Protein AF-R0DXC4-F1 (afdb_monomer_lite)

Secondary structure (DSSP, 8-state):
----------------------S-------SSPPPEE-HHHHHHHTTT----TTEEEEEEEEE--TTS--EEEEEEEE-TTHHHHHS-SEEEEEEEEE---TTTTT--SPPSSEETTSS-HHHHHHTT-EEEEEEETTEEEEEEE--TTTS-HHHHHHHHHHHHHHHHHHHHHHHHHHHHH--HHHHGGGS--

Organism: NCBI:txid1264675

pLDDT: mean 82.62, std 18.28, range [34.19, 97.5]

Radius of gyration: 27.57 Å; chains: 1; bounding box: 73×90×50 Å

Structure (mmCIF, N/CA/C/O backbone):
data_AF-R0DXC4-F1
#
_entry.id   AF-R0DXC4-F1
#
loop_
_atom_site.group_PDB
_atom_site.id
_atom_site.type_symbol
_atom_site.label_atom_id
_atom_site.label_alt_id
_atom_site.label_comp_id
_atom_site.label_asym_id
_atom_site.label_entity_id
_atom_site.label_seq_id
_atom_site.pdbx_PDB_ins_code
_atom_site.Cartn_x
_atom_site.Cartn_y
_atom_site.Cartn_z
_atom_site.occupancy
_atom_site.B_iso_or_equiv
_atom_site.auth_seq_id
_atom_site.auth_comp_id
_atom_site.auth_asym_id
_atom_site.auth_atom_id
_atom_site.pdbx_PDB_model_num
ATOM 1 N N . MET A 1 1 ? 36.521 -76.408 16.026 1.00 37.50 1 MET A N 1
ATOM 2 C CA . MET A 1 1 ? 37.942 -76.314 16.415 1.00 37.50 1 MET A CA 1
ATOM 3 C C . MET A 1 1 ? 38.484 -74.993 15.904 1.00 37.50 1 MET A C 1
ATOM 5 O O . MET A 1 1 ? 38.429 -74.752 14.707 1.00 37.50 1 MET A O 1
ATOM 9 N N . SER A 1 2 ? 38.906 -74.127 16.821 1.00 37.25 2 SER A N 1
ATOM 10 C CA . SER A 1 2 ? 39.682 -72.913 16.544 1.00 37.25 2 SER A CA 1
ATOM 11 C C . SER A 1 2 ? 41.087 -73.268 16.035 1.00 37.25 2 SER A C 1
ATOM 13 O O . SER A 1 2 ? 41.574 -74.331 16.405 1.00 37.25 2 SER A O 1
ATOM 15 N N . VAL A 1 3 ? 41.721 -72.394 15.236 1.00 34.19 3 VAL A N 1
ATOM 16 C CA . VAL A 1 3 ? 42.990 -71.665 15.521 1.00 34.19 3 VAL A CA 1
ATOM 17 C C . VAL A 1 3 ? 43.401 -70.821 14.282 1.00 34.19 3 VAL A C 1
ATOM 19 O O . VAL A 1 3 ? 43.801 -71.340 13.249 1.00 34.19 3 VAL A O 1
ATOM 22 N N . THR A 1 4 ? 43.191 -69.505 14.404 1.00 37.72 4 THR A N 1
ATOM 23 C CA . THR A 1 4 ? 44.077 -68.333 14.159 1.00 37.72 4 THR A CA 1
ATOM 24 C C . THR A 1 4 ? 45.483 -68.562 13.546 1.00 37.72 4 THR A C 1
ATOM 26 O O . THR A 1 4 ? 46.193 -69.445 13.993 1.00 37.72 4 THR A O 1
ATOM 29 N N . PHE A 1 5 ? 45.998 -67.837 12.540 1.00 44.25 5 PHE A N 1
ATOM 30 C CA . PHE A 1 5 ? 46.648 -66.492 12.463 1.00 44.25 5 PHE A CA 1
ATOM 31 C C . PHE A 1 5 ? 47.436 -66.545 11.107 1.00 44.25 5 PHE A C 1
ATOM 33 O O . PHE A 1 5 ? 47.812 -67.632 10.695 1.00 44.25 5 PHE A O 1
ATOM 40 N N . GLN A 1 6 ? 47.737 -65.511 10.309 1.00 40.38 6 GLN A N 1
ATOM 41 C CA . GLN A 1 6 ? 48.538 -64.326 10.619 1.00 40.38 6 GLN A CA 1
ATOM 42 C C . GLN A 1 6 ? 48.601 -63.369 9.400 1.00 40.38 6 GLN A C 1
ATOM 44 O O . GLN A 1 6 ? 48.425 -63.757 8.250 1.00 40.38 6 GLN A O 1
ATOM 49 N N . ARG A 1 7 ? 48.868 -62.102 9.724 1.00 42.62 7 ARG A N 1
ATOM 50 C CA . ARG A 1 7 ? 48.906 -60.863 8.928 1.00 42.62 7 ARG A CA 1
ATOM 51 C C . ARG A 1 7 ? 49.793 -60.869 7.671 1.00 42.62 7 ARG A C 1
ATOM 53 O O . ARG A 1 7 ? 50.932 -61.314 7.730 1.00 42.62 7 ARG A O 1
ATOM 60 N N . ALA A 1 8 ? 49.375 -60.099 6.666 1.00 42.38 8 ALA A N 1
ATOM 61 C CA . ALA A 1 8 ? 50.277 -59.208 5.934 1.00 42.38 8 ALA A CA 1
ATOM 62 C C . ALA A 1 8 ? 49.580 -57.856 5.714 1.00 42.38 8 ALA A C 1
ATOM 64 O O . ALA A 1 8 ? 48.496 -57.772 5.145 1.00 42.38 8 ALA A O 1
ATOM 65 N N . ILE A 1 9 ? 50.193 -56.813 6.264 1.00 50.94 9 ILE A N 1
ATOM 66 C CA . ILE A 1 9 ? 49.777 -55.417 6.184 1.00 50.94 9 ILE A CA 1
ATOM 67 C C . ILE A 1 9 ? 50.325 -54.863 4.868 1.00 50.94 9 ILE A C 1
ATOM 69 O O . ILE A 1 9 ? 51.533 -54.922 4.653 1.00 50.94 9 ILE A O 1
ATOM 73 N N . GLN A 1 10 ? 49.474 -54.286 4.023 1.00 43.66 10 GLN A N 1
ATOM 74 C CA . GLN A 1 10 ? 49.922 -53.373 2.973 1.00 43.66 10 GLN A CA 1
ATOM 75 C C . GLN A 1 10 ? 49.195 -52.042 3.130 1.00 43.66 10 GLN A C 1
ATOM 77 O O . GLN A 1 10 ? 47.999 -51.915 2.883 1.00 43.66 10 GLN A O 1
ATOM 82 N N . PHE A 1 11 ? 49.960 -51.061 3.602 1.00 45.91 11 PHE A N 1
ATOM 83 C CA . PHE A 1 11 ? 49.644 -49.649 3.499 1.00 45.91 11 PHE A CA 1
ATOM 84 C C . PHE A 1 11 ? 49.667 -49.263 2.018 1.00 45.91 11 PHE A C 1
ATOM 86 O O . PHE A 1 11 ? 50.706 -49.404 1.376 1.00 45.91 11 PHE A O 1
ATOM 93 N N . VAL A 1 12 ? 48.561 -48.743 1.488 1.00 49.41 12 VAL A N 1
ATOM 94 C CA . VAL A 1 12 ? 48.602 -47.927 0.273 1.00 49.41 12 VAL A CA 1
ATOM 95 C C . VAL A 1 12 ? 47.893 -46.615 0.556 1.00 49.41 12 VAL A C 1
ATOM 97 O O . VAL A 1 12 ? 46.781 -46.561 1.077 1.00 49.41 12 VAL A O 1
ATOM 100 N N . SER A 1 13 ? 48.656 -45.571 0.287 1.00 42.59 13 SER A N 1
ATOM 101 C CA . SER A 1 13 ? 48.502 -44.196 0.699 1.00 42.59 13 SER A CA 1
ATOM 102 C C . SER A 1 13 ? 47.239 -43.514 0.181 1.00 42.59 13 SER A C 1
ATOM 104 O O . SER A 1 13 ? 46.748 -43.770 -0.915 1.00 42.59 13 SER A O 1
ATOM 106 N N . VAL A 1 14 ? 46.787 -42.571 1.002 1.00 47.19 14 VAL A N 1
ATOM 107 C CA . VAL A 1 14 ? 45.781 -41.547 0.737 1.00 47.19 14 VAL A CA 1
ATOM 108 C C . VAL A 1 14 ? 46.103 -40.788 -0.553 1.00 47.19 14 VAL A C 1
ATOM 110 O O . VAL A 1 14 ? 47.155 -40.163 -0.661 1.00 47.19 14 VAL A O 1
ATOM 113 N N . ALA A 1 15 ? 45.157 -40.768 -1.488 1.00 45.00 15 ALA A N 1
ATOM 114 C CA . ALA A 1 15 ? 45.051 -39.724 -2.498 1.00 45.00 15 ALA A CA 1
ATOM 115 C C . ALA A 1 15 ? 43.618 -39.184 -2.465 1.00 45.00 15 ALA A C 1
ATOM 117 O O . ALA A 1 15 ? 42.734 -39.609 -3.204 1.00 45.00 15 ALA A O 1
ATOM 118 N N . THR A 1 16 ? 43.373 -38.265 -1.533 1.00 48.75 16 THR A N 1
ATOM 119 C CA . THR A 1 16 ? 42.179 -37.423 -1.513 1.00 48.75 16 THR A CA 1
ATOM 120 C C . THR A 1 16 ? 42.204 -36.510 -2.731 1.00 48.75 16 THR A C 1
ATOM 122 O O . THR A 1 16 ? 42.833 -35.454 -2.705 1.00 48.75 16 THR A O 1
ATOM 125 N N . VAL A 1 17 ? 41.500 -36.888 -3.794 1.00 47.06 17 VAL A N 1
ATOM 126 C CA . VAL A 1 17 ? 41.101 -35.941 -4.840 1.00 47.06 17 VAL A CA 1
ATOM 127 C C . VAL A 1 17 ? 39.705 -35.441 -4.482 1.00 47.06 17 VAL A C 1
ATOM 129 O O . VAL A 1 17 ? 38.702 -35.853 -5.054 1.00 47.06 17 VAL A O 1
ATOM 132 N N . ALA A 1 18 ? 39.632 -34.568 -3.475 1.00 48.19 18 ALA A N 1
ATOM 133 C CA . ALA A 1 18 ? 38.461 -33.725 -3.267 1.00 48.19 18 ALA A CA 1
ATOM 134 C C . ALA A 1 18 ? 38.539 -32.590 -4.297 1.00 48.19 18 ALA A C 1
ATOM 136 O O . ALA A 1 18 ? 39.027 -31.496 -4.017 1.00 48.19 18 ALA A O 1
ATOM 137 N N . ALA A 1 19 ? 38.149 -32.895 -5.535 1.00 50.22 19 ALA A N 1
ATOM 138 C CA . ALA A 1 19 ? 38.030 -31.900 -6.586 1.00 50.22 19 ALA A CA 1
ATOM 139 C C . ALA A 1 19 ? 36.906 -30.918 -6.217 1.00 50.22 19 ALA A C 1
ATOM 141 O O . ALA A 1 19 ? 35.732 -31.273 -6.179 1.00 50.22 19 ALA A O 1
ATOM 142 N N . ALA A 1 20 ? 37.329 -29.701 -5.875 1.00 52.47 20 ALA A N 1
ATOM 143 C CA . ALA A 1 20 ? 36.606 -28.435 -5.851 1.00 52.47 20 ALA A CA 1
ATOM 144 C C . ALA A 1 20 ? 35.104 -28.473 -6.220 1.00 52.47 20 ALA A C 1
ATOM 146 O O . ALA A 1 20 ? 34.729 -28.304 -7.376 1.00 52.47 20 ALA A O 1
ATOM 147 N N . LEU A 1 21 ? 34.243 -28.537 -5.202 1.00 47.44 21 LEU A N 1
ATOM 148 C CA . LEU A 1 21 ? 32.848 -28.068 -5.268 1.00 47.44 21 LEU A CA 1
ATOM 149 C C . LEU A 1 21 ? 32.621 -26.898 -4.296 1.00 47.44 21 LEU A C 1
ATOM 151 O O . LEU A 1 21 ? 31.590 -26.795 -3.644 1.00 47.44 21 LEU A O 1
ATOM 155 N N . ALA A 1 22 ? 33.606 -26.004 -4.181 1.00 49.75 22 ALA A N 1
ATOM 156 C CA . ALA A 1 22 ? 33.532 -24.816 -3.325 1.00 49.75 22 ALA A CA 1
ATOM 157 C C . ALA A 1 22 ? 33.598 -23.501 -4.126 1.00 49.75 22 ALA A C 1
ATOM 159 O O . ALA A 1 22 ? 34.119 -22.505 -3.636 1.00 49.75 22 ALA A O 1
ATOM 160 N N . ALA A 1 23 ? 33.088 -23.486 -5.364 1.00 47.25 23 ALA A N 1
ATOM 161 C CA . ALA A 1 23 ? 33.064 -22.280 -6.204 1.00 47.25 23 ALA A CA 1
ATOM 162 C C . ALA A 1 23 ? 31.742 -22.055 -6.962 1.00 47.25 23 ALA A C 1
ATOM 164 O O . ALA A 1 23 ? 31.719 -21.371 -7.977 1.00 47.25 23 ALA A O 1
ATOM 165 N N . CYS A 1 24 ? 30.626 -22.583 -6.457 1.00 43.25 24 CYS A N 1
ATOM 166 C CA . CYS A 1 24 ? 29.280 -22.114 -6.818 1.00 43.25 24 CYS A CA 1
ATOM 167 C C . CYS A 1 24 ? 28.438 -21.937 -5.549 1.00 43.25 24 CYS A C 1
ATOM 169 O O . CYS A 1 24 ? 27.292 -22.358 -5.469 1.00 43.25 24 CYS A O 1
ATOM 171 N N . GLY A 1 25 ? 29.028 -21.326 -4.521 1.00 38.59 25 GLY A N 1
ATOM 172 C CA . GLY A 1 25 ? 28.257 -20.758 -3.425 1.00 38.59 25 GLY A CA 1
ATOM 173 C C . GLY A 1 25 ? 27.642 -19.447 -3.895 1.00 38.59 25 GLY A C 1
ATOM 174 O O . GLY A 1 25 ? 28.094 -18.382 -3.483 1.00 38.59 25 GLY A O 1
ATOM 175 N N . SER A 1 26 ? 26.644 -19.498 -4.782 1.00 42.47 26 SER A N 1
ATOM 176 C CA . SER A 1 26 ? 25.707 -18.381 -4.860 1.00 42.47 26 SER A CA 1
ATOM 177 C C . SER A 1 26 ? 25.178 -18.200 -3.443 1.00 42.47 26 SER A C 1
ATOM 179 O O . SER A 1 26 ? 24.596 -19.138 -2.893 1.00 42.47 26 SER A O 1
ATOM 181 N N . LYS A 1 27 ? 25.443 -17.045 -2.818 1.00 43.19 27 LYS A N 1
ATOM 182 C CA . LYS A 1 27 ? 24.733 -16.640 -1.603 1.00 43.19 27 LYS A CA 1
ATOM 183 C C . LYS A 1 27 ? 23.259 -16.821 -1.925 1.00 43.19 27 LYS A C 1
ATOM 185 O O . LYS A 1 27 ? 22.733 -16.105 -2.771 1.00 43.19 27 LYS A O 1
ATOM 190 N N . GLN A 1 28 ? 22.642 -17.834 -1.334 1.00 41.41 28 GLN A N 1
ATOM 191 C CA . GLN A 1 28 ? 21.221 -18.053 -1.481 1.00 41.41 28 GLN A CA 1
ATOM 192 C C . GLN A 1 28 ? 20.566 -16.865 -0.792 1.00 41.41 28 GLN A C 1
ATOM 194 O O . GLN A 1 28 ? 20.567 -16.776 0.434 1.00 41.41 28 GLN A O 1
ATOM 199 N N . GLU A 1 29 ? 20.134 -15.894 -1.592 1.00 52.31 29 GLU A N 1
ATOM 200 C CA . GLU A 1 29 ? 19.317 -14.790 -1.124 1.00 52.31 29 GLU A CA 1
ATOM 201 C C . GLU A 1 29 ? 18.098 -15.403 -0.444 1.00 52.31 29 GLU A C 1
ATOM 203 O O . GLU A 1 29 ? 17.293 -16.097 -1.068 1.00 52.31 29 GLU A O 1
ATOM 208 N N . SER A 1 30 ? 18.035 -15.248 0.876 1.00 51.31 30 SER A N 1
ATOM 209 C CA . SER A 1 30 ? 16.917 -15.720 1.670 1.00 51.31 30 SER A CA 1
ATOM 210 C C . SER A 1 30 ? 15.700 -14.903 1.266 1.00 51.31 30 SER A C 1
ATOM 212 O O . SER A 1 30 ? 15.585 -13.732 1.623 1.00 51.31 30 SER A O 1
ATOM 214 N N . TRP A 1 31 ? 14.820 -15.512 0.481 1.00 47.09 31 TRP A N 1
ATOM 215 C CA . TRP A 1 31 ? 13.512 -14.958 0.184 1.00 47.09 31 TRP A CA 1
ATOM 216 C C . TRP A 1 31 ? 12.547 -15.251 1.344 1.00 47.09 31 TRP A C 1
ATOM 218 O O . TRP A 1 31 ? 12.547 -16.377 1.848 1.00 47.09 31 TRP A O 1
ATOM 228 N N . PRO A 1 32 ? 11.702 -14.286 1.748 1.00 60.09 32 PRO A N 1
ATOM 229 C CA . PRO A 1 32 ? 11.650 -12.907 1.261 1.00 60.09 32 PRO A CA 1
ATOM 230 C C . PRO A 1 32 ? 12.783 -12.035 1.826 1.00 60.09 32 PRO A C 1
ATOM 232 O O . PRO A 1 32 ? 13.150 -12.147 2.995 1.00 60.09 32 PRO A O 1
ATOM 235 N N . GLN A 1 33 ? 13.316 -11.148 0.980 1.00 70.88 33 GLN A N 1
ATOM 236 C CA . GLN A 1 33 ? 14.283 -10.130 1.392 1.00 70.88 33 GLN A CA 1
ATOM 237 C C . GLN A 1 33 ? 13.670 -9.238 2.486 1.00 70.88 33 GLN A C 1
ATOM 239 O O . GLN A 1 33 ? 12.493 -8.879 2.379 1.00 70.88 33 GLN A O 1
ATOM 244 N N . PRO A 1 34 ? 14.428 -8.851 3.528 1.00 85.19 34 PRO A N 1
ATOM 245 C CA . PRO A 1 34 ? 13.944 -7.872 4.491 1.00 85.19 34 PRO A CA 1
ATOM 246 C C . PRO A 1 34 ? 13.676 -6.537 3.789 1.00 85.19 34 PRO A C 1
ATOM 248 O O . PRO A 1 34 ? 14.407 -6.138 2.880 1.00 85.19 34 PRO A O 1
ATOM 251 N N . THR A 1 35 ? 12.632 -5.831 4.219 1.00 91.31 35 THR A N 1
ATOM 252 C CA . THR A 1 35 ? 12.309 -4.515 3.669 1.00 91.31 35 THR A CA 1
ATOM 253 C C . THR A 1 35 ? 13.313 -3.477 4.157 1.00 91.31 35 THR A C 1
ATOM 255 O O . THR A 1 35 ? 13.746 -3.496 5.309 1.00 91.31 35 THR A O 1
ATOM 258 N N . ALA A 1 36 ? 13.69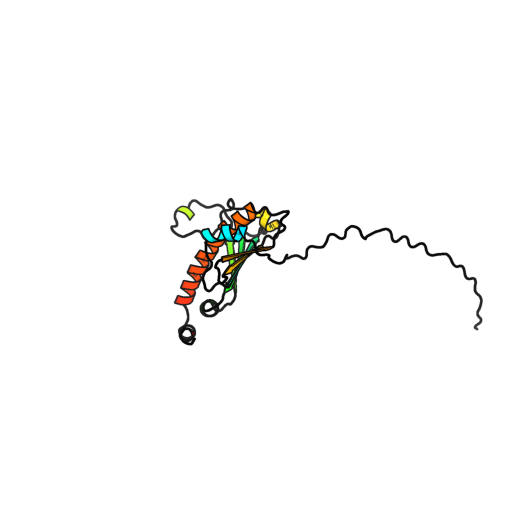0 -2.553 3.277 1.00 93.81 36 ALA A N 1
ATOM 259 C CA . ALA A 1 36 ? 14.600 -1.459 3.588 1.00 93.81 36 ALA A CA 1
ATOM 260 C C . ALA A 1 36 ? 13.973 -0.113 3.226 1.00 93.81 36 ALA A C 1
ATOM 262 O O . ALA A 1 36 ? 13.350 0.028 2.171 1.00 93.81 36 ALA A O 1
ATOM 263 N N . PHE A 1 37 ? 14.162 0.884 4.092 1.00 95.50 37 PHE A N 1
ATOM 264 C CA . PHE A 1 37 ? 13.696 2.249 3.860 1.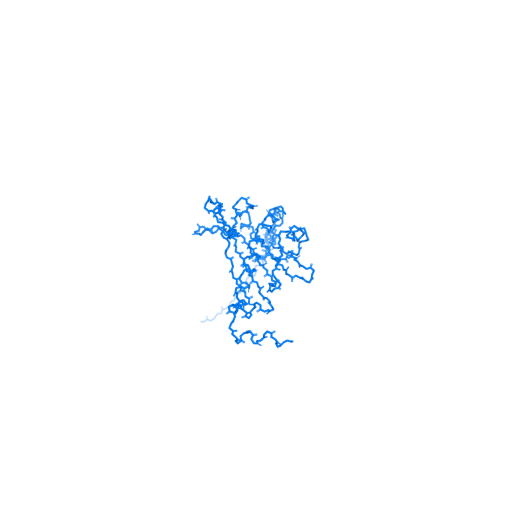00 95.50 37 PHE A CA 1
ATOM 265 C C . PHE A 1 37 ? 14.260 2.835 2.561 1.00 95.50 37 PHE A C 1
ATOM 267 O O . PHE A 1 37 ? 15.453 2.714 2.273 1.00 95.50 37 PHE A O 1
ATOM 274 N N . ASN A 1 38 ? 13.405 3.517 1.798 1.00 95.75 38 ASN A N 1
ATOM 275 C CA . ASN A 1 38 ? 13.781 4.169 0.553 1.00 95.75 38 ASN A CA 1
ATOM 276 C C . ASN A 1 38 ? 13.259 5.612 0.503 1.00 95.75 38 ASN A C 1
ATOM 278 O O . ASN A 1 38 ? 12.074 5.862 0.265 1.00 95.75 38 ASN A O 1
ATOM 282 N N . GLN A 1 39 ? 14.173 6.572 0.671 1.00 96.31 39 GLN A N 1
ATOM 283 C CA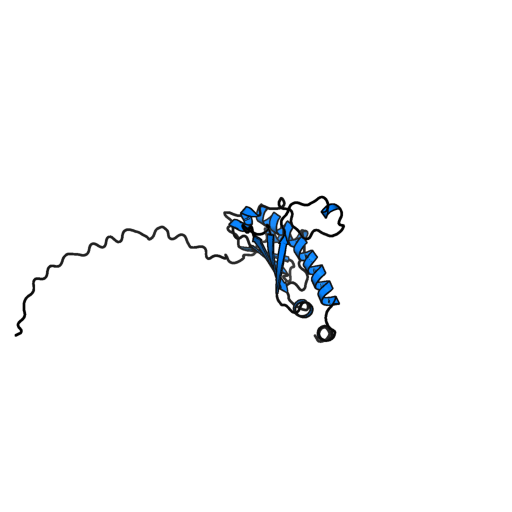 . GLN A 1 39 ? 13.852 8.001 0.661 1.00 96.31 39 GLN A CA 1
ATOM 284 C C . GLN A 1 39 ? 13.254 8.459 -0.677 1.00 96.31 39 GLN A C 1
ATOM 286 O O . GLN A 1 39 ? 12.260 9.173 -0.682 1.00 96.31 39 GLN A O 1
ATOM 291 N N . LYS A 1 40 ? 13.806 8.011 -1.815 1.00 96.56 40 LYS A N 1
ATOM 292 C CA . LYS A 1 40 ? 13.331 8.437 -3.143 1.00 96.56 40 LYS A CA 1
ATOM 293 C C . LYS A 1 40 ? 11.892 7.995 -3.396 1.00 96.56 40 LYS A C 1
ATOM 295 O O . LYS A 1 40 ? 11.077 8.788 -3.851 1.00 96.56 40 LYS A O 1
ATOM 300 N N . LEU A 1 41 ? 11.575 6.744 -3.061 1.00 96.75 41 LEU A N 1
ATOM 301 C CA . LEU A 1 41 ? 10.211 6.226 -3.183 1.00 96.75 41 LEU A CA 1
ATOM 302 C C . LEU A 1 41 ? 9.264 6.879 -2.173 1.00 96.75 41 LEU A C 1
ATOM 304 O O . LEU A 1 41 ? 8.108 7.129 -2.496 1.00 96.75 41 LEU A O 1
ATOM 308 N N . THR A 1 42 ? 9.758 7.207 -0.978 1.00 96.62 42 THR A N 1
ATOM 309 C CA . THR A 1 42 ? 8.995 7.972 0.015 1.00 96.62 42 THR A CA 1
ATOM 310 C C . THR A 1 42 ? 8.611 9.350 -0.520 1.00 96.62 42 THR A C 1
ATOM 312 O O . THR A 1 42 ? 7.444 9.733 -0.448 1.00 96.62 42 THR A O 1
ATOM 315 N N . ASP A 1 43 ? 9.565 10.081 -1.095 1.00 96.19 43 ASP A N 1
ATOM 316 C CA . ASP A 1 43 ? 9.323 11.416 -1.643 1.00 96.19 43 ASP A CA 1
ATOM 317 C C . ASP A 1 43 ? 8.373 11.387 -2.845 1.00 96.19 43 ASP A C 1
ATOM 319 O O . ASP A 1 43 ? 7.539 12.281 -2.973 1.00 96.19 43 ASP A O 1
ATOM 323 N N . ALA A 1 44 ? 8.430 10.338 -3.671 1.00 95.06 44 ALA A N 1
ATOM 324 C CA . ALA A 1 44 ? 7.487 10.141 -4.770 1.00 95.06 44 ALA A CA 1
ATOM 325 C C . ALA A 1 44 ? 6.072 9.755 -4.296 1.00 95.06 44 ALA A C 1
ATOM 327 O O . ALA A 1 44 ? 5.081 10.174 -4.891 1.00 95.06 44 ALA A O 1
ATOM 328 N N . ALA A 1 45 ? 5.955 8.985 -3.209 1.00 94.81 45 ALA A N 1
ATOM 329 C CA . ALA A 1 45 ? 4.669 8.514 -2.695 1.00 94.81 45 ALA A CA 1
ATOM 330 C C . ALA A 1 45 ? 3.891 9.587 -1.914 1.00 94.81 45 ALA A C 1
ATOM 332 O O . ALA A 1 45 ? 2.666 9.654 -2.017 1.00 94.81 45 ALA A O 1
ATOM 333 N N . ARG A 1 46 ? 4.586 10.448 -1.157 1.00 92.94 46 ARG A N 1
ATOM 334 C CA . ARG A 1 46 ? 3.975 11.516 -0.339 1.00 92.94 46 ARG A CA 1
ATOM 335 C C . ARG A 1 46 ? 2.975 12.416 -1.082 1.00 92.94 46 ARG A C 1
ATOM 337 O O . ARG A 1 46 ? 1.911 12.659 -0.516 1.00 92.94 46 ARG A O 1
ATOM 344 N N . PRO A 1 47 ? 3.264 12.939 -2.291 1.00 91.88 47 PRO A N 1
ATOM 345 C CA . PRO A 1 47 ? 2.301 13.765 -3.016 1.00 91.88 47 PRO A CA 1
ATOM 346 C C . PRO A 1 47 ? 1.139 12.955 -3.602 1.00 91.88 47 PRO A C 1
ATOM 348 O O . PRO A 1 47 ? 0.091 13.533 -3.876 1.00 91.88 47 PRO A O 1
ATOM 351 N N . ALA A 1 48 ? 1.304 11.643 -3.801 1.00 87.06 48 ALA A N 1
ATOM 352 C CA . ALA A 1 48 ? 0.269 10.795 -4.383 1.00 87.06 48 ALA A CA 1
ATOM 353 C C . ALA A 1 48 ? -0.849 10.487 -3.379 1.00 87.06 48 ALA A C 1
ATOM 355 O O . ALA A 1 48 ? -2.025 10.528 -3.738 1.00 87.06 48 ALA A O 1
ATOM 356 N N . SER A 1 49 ? -0.501 10.165 -2.128 1.00 89.62 49 SER A N 1
ATOM 357 C CA . SER A 1 49 ? -1.478 9.893 -1.070 1.00 89.62 49 SER A CA 1
ATOM 358 C C . SER A 1 49 ? -0.830 9.850 0.317 1.00 89.62 49 SER A C 1
ATOM 360 O O . SER A 1 49 ? 0.375 9.662 0.461 1.00 89.62 49 SER A O 1
ATOM 362 N N . SER A 1 50 ? -1.654 9.936 1.361 1.00 90.50 50 SER A N 1
ATOM 363 C CA . SER A 1 50 ? -1.294 9.589 2.739 1.00 90.50 50 SER A CA 1
ATOM 364 C C . SER A 1 50 ? -1.988 8.298 3.181 1.00 90.50 50 SER A C 1
ATOM 366 O O . SER A 1 50 ? -2.918 7.821 2.523 1.00 90.50 50 SER A O 1
ATOM 368 N N . LEU A 1 51 ? -1.528 7.705 4.285 1.00 92.38 51 LEU A N 1
ATOM 369 C CA . LEU A 1 51 ? -2.249 6.629 4.965 1.00 92.38 51 LEU A CA 1
ATOM 370 C C . LEU A 1 51 ? -3.194 7.219 6.023 1.00 92.38 51 LEU A C 1
ATOM 372 O O . LEU A 1 51 ? -2.817 8.182 6.699 1.00 92.38 51 LEU A O 1
ATOM 376 N N . PRO A 1 52 ? -4.389 6.635 6.229 1.00 92.69 52 PRO A N 1
ATOM 377 C CA . PRO A 1 52 ? -5.245 7.011 7.349 1.00 92.69 52 PRO A CA 1
ATOM 378 C C . PRO A 1 52 ? -4.517 6.880 8.697 1.00 92.69 52 PRO A C 1
ATOM 380 O O . PRO A 1 52 ? -3.681 5.995 8.885 1.00 92.69 52 PRO A O 1
ATOM 383 N N . ALA A 1 53 ? -4.850 7.741 9.661 1.00 91.31 53 ALA A N 1
ATOM 384 C CA . ALA A 1 53 ? -4.165 7.798 10.959 1.00 91.31 53 ALA A CA 1
ATOM 385 C C . ALA A 1 53 ? -4.230 6.479 11.752 1.00 91.31 53 ALA A C 1
ATOM 387 O O . ALA A 1 53 ? -3.270 6.118 12.433 1.00 91.31 53 ALA A O 1
ATOM 388 N N . ASP A 1 54 ? -5.336 5.741 11.634 1.00 92.94 54 ASP A N 1
ATOM 389 C CA . ASP A 1 54 ? -5.530 4.447 12.295 1.00 92.94 54 ASP A CA 1
ATOM 390 C C . ASP A 1 54 ? -4.941 3.254 11.512 1.00 92.94 54 ASP A C 1
ATOM 392 O O . ASP A 1 54 ? -5.126 2.099 11.898 1.00 92.94 54 ASP A O 1
ATOM 396 N N . VAL A 1 55 ? -4.209 3.507 10.424 1.00 94.62 55 VAL A N 1
ATOM 397 C CA . VAL A 1 55 ? -3.412 2.494 9.720 1.00 94.62 55 VAL A CA 1
ATOM 398 C C . VAL A 1 55 ? -1.974 2.575 10.224 1.00 94.62 55 VAL A C 1
ATOM 400 O O . VAL A 1 55 ? -1.355 3.640 10.235 1.00 94.62 55 VAL A O 1
ATOM 403 N N . GLU A 1 56 ? -1.447 1.446 10.683 1.00 94.88 56 GLU A N 1
ATOM 404 C CA . GLU A 1 56 ? -0.053 1.309 11.105 1.00 94.88 56 GLU A CA 1
ATOM 405 C C . GLU A 1 56 ? 0.857 1.169 9.890 1.00 94.88 56 GLU A C 1
ATOM 407 O O . GLU A 1 56 ? 1.777 1.966 9.695 1.00 94.88 56 GLU A O 1
ATOM 412 N N . LYS A 1 57 ? 0.559 0.169 9.061 1.00 95.69 57 LYS A N 1
ATOM 413 C CA . LYS A 1 57 ? 1.296 -0.126 7.841 1.00 95.69 57 LYS A CA 1
ATOM 414 C C . LYS A 1 57 ? 0.417 -0.821 6.807 1.00 95.69 57 LYS A C 1
ATOM 416 O O . LYS A 1 57 ? -0.608 -1.423 7.132 1.00 95.69 57 LYS A O 1
ATOM 421 N N . LEU A 1 58 ? 0.871 -0.749 5.569 1.00 96.19 58 LEU A N 1
ATOM 422 C CA . LEU A 1 58 ? 0.314 -1.387 4.392 1.00 96.19 58 LEU A CA 1
ATOM 423 C C . LEU A 1 58 ? 1.449 -2.126 3.686 1.00 96.19 58 LEU A C 1
ATOM 425 O O . LEU A 1 58 ? 2.460 -1.504 3.391 1.00 96.19 58 LEU A O 1
ATOM 429 N N . GLU A 1 59 ? 1.286 -3.409 3.396 1.00 97.06 59 GLU A N 1
ATOM 430 C CA . GLU A 1 59 ? 2.254 -4.217 2.647 1.00 97.06 59 GLU A CA 1
ATOM 431 C C . GLU A 1 59 ? 1.604 -4.652 1.341 1.00 97.06 59 GLU A C 1
ATOM 433 O O . GLU A 1 59 ? 0.567 -5.299 1.398 1.00 97.06 59 GLU A O 1
ATOM 438 N N . CYS A 1 60 ? 2.174 -4.309 0.188 1.00 97.12 60 CYS A N 1
ATOM 439 C CA . CYS A 1 60 ? 1.568 -4.586 -1.114 1.00 97.12 60 CYS A CA 1
ATOM 440 C C . CYS A 1 60 ? 2.548 -5.257 -2.076 1.00 97.12 60 CYS A C 1
ATOM 442 O O . CYS A 1 60 ? 3.724 -4.887 -2.135 1.00 97.12 60 CYS A O 1
ATOM 444 N N . TRP A 1 61 ? 2.037 -6.188 -2.881 1.00 96.62 61 TRP A N 1
ATOM 445 C CA . TRP A 1 61 ? 2.783 -6.884 -3.929 1.00 96.62 61 TRP A CA 1
ATOM 446 C C . TRP A 1 61 ? 1.889 -7.207 -5.131 1.00 96.62 61 TRP A C 1
ATOM 448 O O . TRP A 1 61 ? 0.663 -7.285 -5.028 1.00 96.62 61 TRP A O 1
ATOM 458 N N . ALA A 1 62 ? 2.513 -7.364 -6.296 1.00 95.69 62 ALA A N 1
ATOM 459 C CA . ALA A 1 62 ? 1.829 -7.764 -7.519 1.00 95.69 62 ALA A CA 1
ATOM 460 C C . ALA A 1 62 ? 1.726 -9.292 -7.607 1.00 95.69 62 ALA A C 1
ATOM 462 O O . ALA A 1 62 ? 2.683 -10.004 -7.302 1.00 95.69 62 ALA A O 1
ATOM 463 N N . GLU A 1 63 ? 0.589 -9.793 -8.080 1.00 94.00 63 GLU A N 1
ATOM 464 C CA . GLU A 1 63 ? 0.383 -11.205 -8.377 1.00 94.00 63 GLU A CA 1
ATOM 465 C C . GLU A 1 63 ? -0.150 -11.379 -9.798 1.00 94.00 63 GLU A C 1
ATOM 467 O O . GLU A 1 63 ? -1.106 -10.722 -10.215 1.00 94.00 63 GLU A O 1
ATOM 472 N N . GLN A 1 64 ? 0.449 -12.329 -10.514 1.00 91.69 64 GLN A N 1
ATOM 473 C CA . GLN A 1 64 ? 0.030 -12.739 -11.852 1.00 91.69 64 GLN A CA 1
ATOM 474 C C . GLN A 1 64 ? -0.267 -14.251 -11.874 1.00 91.69 64 GLN A C 1
ATOM 476 O O . GLN A 1 64 ? 0.509 -15.047 -12.411 1.00 91.69 64 GLN A O 1
ATOM 481 N N . PRO A 1 65 ? -1.331 -14.689 -11.179 1.00 86.81 65 PRO A N 1
ATOM 482 C CA . PRO A 1 65 ? -1.698 -16.098 -11.087 1.00 86.81 65 PRO A CA 1
ATOM 483 C C . PRO A 1 65 ? -2.181 -16.649 -12.438 1.00 86.81 65 PRO A C 1
ATOM 485 O O . PRO A 1 65 ? -2.924 -16.000 -13.159 1.00 86.81 65 PRO A O 1
ATOM 488 N N . LEU A 1 66 ? -1.837 -17.902 -12.755 1.00 85.75 66 LEU A N 1
ATOM 489 C CA . LEU A 1 66 ? -2.176 -18.522 -14.051 1.00 85.75 66 LEU A CA 1
ATOM 490 C C . LEU A 1 66 ? -3.685 -18.704 -14.300 1.00 85.75 66 LEU A C 1
ATOM 492 O O . LEU A 1 66 ? -4.107 -18.831 -15.446 1.00 85.75 66 LEU A O 1
ATOM 496 N N . VAL A 1 67 ? -4.487 -18.789 -13.235 1.00 87.56 67 VAL A N 1
ATOM 497 C CA . VAL A 1 67 ? -5.918 -19.154 -13.289 1.00 87.56 67 VAL A CA 1
ATOM 498 C C . VAL A 1 67 ? -6.843 -18.106 -12.668 1.00 87.56 67 VAL A C 1
ATOM 500 O O . VAL A 1 67 ? -8.055 -18.306 -12.617 1.00 87.56 67 VAL A O 1
ATOM 503 N N . HIS A 1 68 ? -6.291 -16.990 -12.192 1.00 84.50 68 HIS A N 1
ATOM 504 C CA . HIS A 1 68 ? -7.060 -15.884 -11.629 1.00 84.50 68 HIS A CA 1
ATOM 505 C C . HIS A 1 68 ? -6.693 -14.581 -12.344 1.00 84.50 68 HIS A C 1
ATOM 507 O O . HIS A 1 68 ? -5.627 -14.508 -12.948 1.00 84.50 68 HIS A O 1
ATOM 513 N N . PRO A 1 69 ? -7.561 -13.558 -12.307 1.00 89.25 69 PRO A N 1
ATOM 514 C CA . PRO A 1 69 ? -7.216 -12.251 -12.844 1.00 89.25 69 PRO A CA 1
ATOM 515 C C . PRO A 1 69 ? -5.982 -11.660 -12.158 1.00 89.25 69 PRO A C 1
ATOM 517 O O . PRO A 1 69 ? -5.798 -11.826 -10.948 1.00 89.25 69 PRO A O 1
ATOM 520 N N . ASP A 1 70 ? -5.199 -10.920 -12.937 1.00 94.25 70 ASP A N 1
ATOM 521 C CA . ASP A 1 70 ? -4.079 -10.119 -12.456 1.00 94.25 70 ASP A CA 1
ATOM 522 C C . ASP A 1 70 ? -4.530 -9.178 -11.338 1.00 94.25 70 ASP A C 1
ATOM 524 O O . ASP A 1 70 ? -5.593 -8.542 -11.402 1.00 94.25 70 ASP A O 1
ATOM 528 N N . ARG A 1 71 ? -3.714 -9.085 -10.289 1.00 95.44 71 ARG A N 1
ATOM 529 C CA . ARG A 1 71 ? -4.066 -8.307 -9.105 1.00 95.44 71 ARG A CA 1
ATOM 530 C C . ARG A 1 71 ? -2.852 -7.733 -8.402 1.00 95.44 71 ARG A C 1
ATOM 532 O O . ARG A 1 71 ? -1.733 -8.223 -8.520 1.00 95.44 71 ARG A O 1
ATOM 539 N N . VAL A 1 72 ? -3.110 -6.708 -7.610 1.00 96.62 72 VAL A N 1
ATOM 540 C CA . VAL A 1 72 ? -2.230 -6.288 -6.524 1.00 96.62 72 VAL A CA 1
ATOM 541 C C . VAL A 1 72 ? -2.897 -6.698 -5.230 1.00 96.62 72 VAL A C 1
ATOM 543 O O . VAL A 1 72 ? -4.057 -6.355 -5.001 1.00 96.62 72 VAL A O 1
ATOM 546 N N . PHE A 1 73 ? -2.175 -7.436 -4.399 1.00 95.56 73 PHE A N 1
ATOM 547 C CA . PHE A 1 73 ? -2.646 -7.797 -3.075 1.00 95.56 73 PHE A CA 1
ATOM 548 C C . PHE A 1 73 ? -1.977 -6.908 -2.038 1.00 95.56 73 PHE A C 1
ATOM 550 O O . PHE A 1 73 ? -0.779 -6.638 -2.133 1.00 95.56 73 PHE A O 1
ATOM 557 N N . CYS A 1 74 ? -2.746 -6.466 -1.047 1.00 96.75 74 CYS A N 1
ATOM 558 C CA . CYS A 1 74 ? -2.224 -5.697 0.066 1.00 96.75 74 CYS A CA 1
ATOM 559 C C . CYS A 1 74 ? -2.708 -6.211 1.423 1.00 96.75 74 CYS A C 1
ATOM 561 O O . CYS A 1 74 ? -3.907 -6.361 1.641 1.00 96.75 74 CYS A O 1
ATOM 563 N N . ASN A 1 75 ? -1.792 -6.379 2.373 1.00 97.12 75 ASN A N 1
ATOM 564 C CA . ASN A 1 75 ? -2.115 -6.533 3.787 1.00 97.12 75 ASN A CA 1
ATOM 565 C C . ASN A 1 75 ? -2.137 -5.171 4.473 1.00 97.12 75 ASN A C 1
ATOM 567 O O . ASN A 1 75 ? -1.177 -4.406 4.404 1.00 97.12 75 ASN A O 1
ATOM 571 N N . VAL A 1 76 ? -3.219 -4.885 5.183 1.00 96.44 76 VAL A N 1
ATOM 572 C CA . VAL A 1 76 ? -3.416 -3.636 5.917 1.00 96.44 76 VAL A CA 1
ATOM 573 C C . VAL A 1 76 ? -3.408 -3.956 7.397 1.00 96.44 76 VAL A C 1
ATOM 575 O O . VAL A 1 76 ? -4.174 -4.810 7.833 1.00 96.44 76 VAL A O 1
ATOM 578 N N . TYR A 1 77 ? -2.590 -3.249 8.167 1.00 96.44 77 TYR A N 1
ATOM 579 C CA . TYR A 1 77 ? -2.481 -3.416 9.611 1.00 96.44 77 TYR A CA 1
ATOM 580 C C . TYR A 1 77 ? -3.016 -2.171 10.308 1.00 96.44 77 TYR A C 1
ATOM 582 O O . TYR A 1 77 ? -2.593 -1.048 10.020 1.00 96.44 77 TYR A O 1
ATOM 590 N N . PHE A 1 78 ? -3.960 -2.369 11.221 1.00 95.19 78 PHE A N 1
ATOM 591 C CA . PHE A 1 78 ? -4.642 -1.298 11.934 1.00 95.19 78 PHE A CA 1
ATOM 592 C C . PHE A 1 78 ? -4.044 -1.067 13.317 1.00 95.19 78 PHE A C 1
ATOM 594 O O . PHE A 1 78 ? -3.613 -1.994 14.000 1.00 95.19 78 PHE A O 1
ATOM 601 N N . LYS A 1 79 ? -4.116 0.185 13.762 1.00 93.25 79 LYS A N 1
ATOM 602 C CA . LYS A 1 79 ? -3.784 0.618 15.119 1.00 93.25 79 LYS A CA 1
ATOM 603 C C . LYS A 1 79 ? -4.920 1.447 15.708 1.00 93.25 79 LYS A C 1
ATOM 605 O O . LYS A 1 79 ? -5.910 1.756 15.048 1.00 93.25 79 LYS A O 1
ATOM 610 N N . GLY A 1 80 ? -4.768 1.820 16.974 1.00 89.75 80 GLY A N 1
ATOM 611 C CA . GLY A 1 80 ? -5.661 2.785 17.606 1.00 89.75 80 GLY A CA 1
ATOM 612 C C . GLY A 1 80 ? -7.099 2.282 17.707 1.00 89.75 80 GLY A C 1
ATOM 613 O O . GLY A 1 80 ? -7.347 1.228 18.289 1.00 89.75 80 GLY A O 1
ATOM 614 N N . ARG A 1 81 ? -8.048 3.079 17.207 1.00 88.56 81 ARG A N 1
ATOM 615 C CA . ARG A 1 81 ? -9.482 2.771 17.309 1.00 88.56 81 ARG A CA 1
ATOM 616 C C . ARG A 1 81 ? -9.930 1.762 16.256 1.00 88.56 81 ARG A C 1
ATOM 618 O O . ARG A 1 81 ? -10.789 0.934 16.551 1.00 88.56 81 ARG A O 1
ATOM 625 N N . ALA A 1 82 ? -9.329 1.798 15.069 1.00 90.50 82 ALA A N 1
ATOM 626 C CA . ALA A 1 82 ? -9.743 0.969 13.940 1.00 90.50 82 ALA A CA 1
ATOM 627 C C . ALA A 1 82 ? -9.764 -0.527 14.258 1.00 90.50 82 ALA A C 1
ATOM 629 O O . ALA A 1 82 ? -10.656 -1.227 13.795 1.00 90.50 82 ALA A O 1
ATOM 630 N N . THR A 1 83 ? -8.844 -1.013 15.095 1.00 91.25 83 THR A N 1
ATOM 631 C CA . THR A 1 83 ? -8.815 -2.424 15.516 1.00 91.25 83 THR A CA 1
ATOM 632 C C . THR A 1 83 ? -10.097 -2.850 16.232 1.00 91.25 83 THR A C 1
ATOM 634 O O . THR A 1 83 ? -10.547 -3.981 16.062 1.00 91.25 83 THR A O 1
ATOM 637 N N . LYS A 1 84 ? -10.717 -1.944 17.000 1.00 89.69 84 LYS A N 1
ATOM 638 C CA . LYS A 1 84 ? -11.990 -2.181 17.690 1.00 89.69 84 LYS A CA 1
ATOM 639 C C . LYS A 1 84 ? -13.185 -2.005 16.760 1.00 89.69 84 LYS A C 1
ATOM 641 O O . LYS A 1 84 ? -14.086 -2.834 16.789 1.00 89.69 84 LYS A O 1
ATOM 646 N N . ASP A 1 85 ? -13.180 -0.950 15.947 1.00 89.38 85 ASP A N 1
ATOM 647 C CA . ASP A 1 85 ? -14.302 -0.617 15.060 1.00 89.38 85 ASP A CA 1
ATOM 648 C C . ASP A 1 85 ? -14.454 -1.656 13.934 1.00 89.38 85 ASP A C 1
ATOM 650 O O . ASP A 1 85 ? -15.566 -2.029 13.574 1.00 89.38 85 ASP A O 1
ATOM 654 N N . ILE A 1 86 ? -13.335 -2.165 13.409 1.00 88.75 86 ILE A N 1
ATOM 655 C CA . ILE A 1 86 ? -13.301 -3.237 12.402 1.00 88.75 86 ILE A CA 1
ATOM 656 C C . ILE A 1 86 ? -13.421 -4.622 13.058 1.00 88.75 86 ILE A C 1
ATOM 658 O O . ILE A 1 86 ? -13.900 -5.566 12.432 1.00 88.75 86 ILE A O 1
ATOM 662 N N . GLY A 1 87 ? -12.973 -4.765 14.308 1.00 88.75 87 GLY A N 1
ATOM 663 C CA . GLY A 1 87 ? -12.928 -6.046 15.019 1.00 88.75 87 GLY A CA 1
ATOM 664 C C . GLY A 1 87 ? -11.798 -6.978 14.565 1.00 88.75 87 GLY A C 1
ATOM 665 O O . GLY A 1 87 ? -11.791 -8.152 14.930 1.00 88.75 87 GLY A O 1
ATOM 666 N N . GLN A 1 88 ? -10.850 -6.483 13.764 1.00 91.12 88 GLN A N 1
ATOM 667 C CA . GLN A 1 88 ? -9.679 -7.222 13.287 1.00 91.12 88 GLN A CA 1
ATOM 668 C C . GLN A 1 88 ? -8.442 -6.319 13.301 1.00 91.12 88 GLN A C 1
ATOM 670 O O . GLN A 1 88 ? -8.535 -5.114 13.066 1.00 91.12 88 GLN A O 1
ATOM 675 N N . GLN A 1 89 ? -7.269 -6.902 13.561 1.00 92.56 89 GLN A N 1
ATOM 676 C CA . GLN A 1 89 ? -5.997 -6.170 13.558 1.00 92.56 89 GLN A CA 1
ATOM 677 C C . GLN A 1 89 ? -5.415 -6.005 12.150 1.00 92.56 89 GLN A C 1
ATOM 679 O O . GLN A 1 89 ? -4.676 -5.055 11.902 1.00 92.56 89 GLN A O 1
ATOM 684 N N . ALA A 1 90 ? -5.754 -6.906 11.227 1.00 94.12 90 ALA A N 1
ATOM 685 C CA . ALA A 1 90 ? -5.307 -6.833 9.848 1.00 94.12 90 ALA A CA 1
ATOM 686 C C . ALA A 1 90 ? -6.373 -7.350 8.882 1.00 94.12 90 ALA A C 1
ATOM 688 O O . ALA A 1 90 ? -7.162 -8.222 9.245 1.00 94.12 90 ALA A O 1
ATOM 689 N N . ILE A 1 91 ? -6.369 -6.825 7.657 1.00 93.44 91 ILE A N 1
ATOM 690 C CA . ILE A 1 91 ? -7.194 -7.314 6.546 1.00 93.44 91 ILE A CA 1
ATOM 691 C C . ILE A 1 91 ? -6.351 -7.460 5.280 1.00 93.44 91 ILE A C 1
ATOM 693 O O . ILE A 1 91 ? -5.432 -6.676 5.049 1.00 93.44 91 ILE A O 1
ATOM 697 N N . GLY A 1 92 ? -6.703 -8.441 4.452 1.00 92.31 92 GLY A N 1
ATOM 698 C CA . GLY A 1 92 ? -6.212 -8.551 3.082 1.00 92.31 92 GLY A CA 1
ATOM 699 C C . GLY A 1 92 ? -7.087 -7.750 2.119 1.00 92.31 92 GLY A C 1
ATOM 700 O O . GLY A 1 92 ? -8.302 -7.642 2.315 1.00 92.31 92 GLY A O 1
ATOM 701 N N . TRP A 1 93 ? -6.470 -7.192 1.084 1.00 90.25 93 TRP A N 1
ATOM 702 C CA . TRP A 1 93 ? -7.138 -6.416 0.053 1.00 90.25 93 TRP A CA 1
ATOM 703 C C . TRP A 1 93 ? -6.684 -6.820 -1.345 1.00 90.25 93 TRP A C 1
ATOM 705 O O . TRP A 1 93 ? -5.519 -6.650 -1.693 1.00 90.25 93 TRP A O 1
ATOM 715 N N . ASP A 1 94 ? -7.632 -7.255 -2.169 1.00 92.38 94 ASP A N 1
ATOM 716 C CA . ASP A 1 94 ? -7.423 -7.507 -3.591 1.00 92.38 94 ASP A CA 1
ATOM 717 C C . ASP A 1 94 ? -7.767 -6.261 -4.421 1.00 92.38 94 ASP A C 1
ATOM 719 O O . ASP A 1 94 ? -8.895 -5.757 -4.383 1.00 92.38 94 ASP A O 1
ATOM 723 N N . ILE A 1 95 ? -6.806 -5.777 -5.209 1.00 93.81 95 ILE A N 1
ATOM 724 C CA . ILE A 1 95 ? -7.013 -4.724 -6.205 1.00 93.81 95 ILE A CA 1
ATOM 725 C C . ILE A 1 95 ? -6.899 -5.354 -7.595 1.00 93.81 95 ILE A C 1
ATOM 727 O O . ILE A 1 95 ? -5.802 -5.759 -7.985 1.00 93.81 95 ILE A O 1
ATOM 731 N N . PRO A 1 96 ? -7.993 -5.449 -8.366 1.00 94.00 96 PRO A N 1
ATOM 732 C CA . PRO A 1 96 ? -7.925 -5.993 -9.713 1.00 94.00 96 PRO A CA 1
ATOM 733 C C . PRO A 1 96 ? -7.092 -5.084 -10.621 1.00 94.00 96 PRO A C 1
ATOM 735 O O . PRO A 1 96 ? -7.234 -3.859 -10.580 1.00 94.00 96 PRO A O 1
ATOM 738 N N . VAL A 1 97 ? -6.264 -5.693 -11.467 1.00 94.38 97 VAL A N 1
ATOM 739 C CA . VAL A 1 97 ? -5.492 -5.008 -12.507 1.00 94.38 97 VAL A CA 1
ATOM 740 C C . VAL A 1 97 ? -6.144 -5.318 -13.846 1.00 94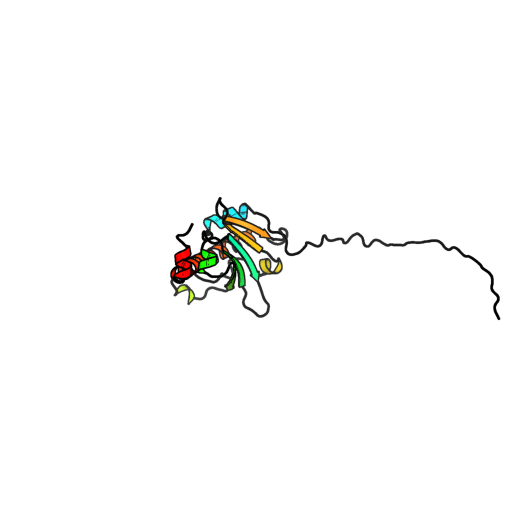.38 97 VAL A C 1
ATOM 742 O O . VAL A 1 97 ? -6.259 -6.473 -14.246 1.00 94.38 97 VAL A O 1
ATOM 745 N N . ARG A 1 98 ? -6.641 -4.289 -14.529 1.00 90.62 98 ARG A N 1
ATOM 746 C CA . ARG A 1 98 ? -7.385 -4.452 -15.783 1.00 90.62 98 ARG A CA 1
ATOM 747 C C . ARG A 1 98 ? -7.285 -3.211 -16.650 1.00 90.62 98 ARG A C 1
ATOM 749 O O . ARG A 1 98 ? -6.849 -2.164 -16.197 1.00 90.62 98 ARG A O 1
ATOM 756 N N . LEU A 1 99 ? -7.737 -3.319 -17.892 1.00 86.50 99 LEU A N 1
ATOM 757 C CA . LEU A 1 99 ? -7.980 -2.142 -18.717 1.00 86.50 99 LEU A CA 1
ATOM 758 C C . LEU A 1 99 ? -9.258 -1.435 -18.243 1.00 86.50 99 LEU A C 1
ATOM 760 O O . LEU A 1 99 ? -10.268 -2.092 -17.946 1.00 86.50 99 LEU A O 1
ATOM 764 N N . ALA A 1 100 ? -9.217 -0.104 -18.185 1.00 81.44 100 ALA A N 1
ATOM 765 C CA . ALA A 1 100 ? -10.412 0.712 -18.034 1.00 81.44 100 ALA A CA 1
ATOM 766 C C . ALA A 1 100 ? -11.435 0.378 -19.130 1.00 81.44 100 ALA A C 1
ATOM 768 O O . ALA A 1 100 ? -11.100 0.164 -20.298 1.00 81.44 100 ALA A O 1
ATOM 769 N N . SER A 1 101 ? -12.704 0.331 -18.742 1.00 81.56 101 SER A N 1
ATOM 770 C CA . SER A 1 101 ? -13.824 0.133 -19.651 1.00 81.56 101 SER A CA 1
ATOM 771 C C . SER A 1 101 ? -14.606 1.436 -19.801 1.00 81.56 101 SER A C 1
ATOM 773 O O . SER A 1 101 ? -14.664 2.243 -18.878 1.00 81.56 101 SER A O 1
ATOM 775 N N . ARG A 1 102 ? -15.298 1.622 -20.933 1.00 77.38 102 ARG A N 1
ATOM 776 C CA . ARG A 1 102 ? -16.177 2.793 -21.142 1.00 77.38 102 ARG A CA 1
ATOM 777 C C . ARG A 1 102 ? -17.289 2.919 -20.093 1.00 77.38 102 ARG A C 1
ATOM 779 O O . ARG A 1 102 ? -17.844 3.993 -19.918 1.00 77.38 102 ARG A O 1
ATOM 786 N N . LEU A 1 103 ? -17.643 1.824 -19.417 1.00 78.00 103 LEU A N 1
ATOM 787 C CA . LEU A 1 103 ? -18.636 1.841 -18.343 1.00 78.00 103 LEU A CA 1
ATOM 788 C C . LEU A 1 103 ? -18.078 2.443 -17.048 1.00 78.00 103 LEU A C 1
ATOM 790 O O . LEU A 1 103 ? -18.854 2.962 -16.251 1.00 78.00 103 LEU A O 1
ATOM 794 N N . ASP A 1 104 ? -16.758 2.404 -16.846 1.00 76.19 104 ASP A N 1
ATOM 795 C CA . ASP A 1 104 ? -16.117 3.022 -15.682 1.00 76.19 104 ASP A CA 1
ATOM 796 C C . ASP A 1 104 ? -16.195 4.552 -15.758 1.00 76.19 104 ASP A C 1
ATOM 798 O O . ASP A 1 104 ? -16.424 5.202 -14.744 1.00 76.19 104 ASP A O 1
ATOM 802 N N . GLU A 1 105 ? -16.103 5.117 -16.966 1.00 65.94 105 GLU A N 1
ATOM 803 C CA . GLU A 1 105 ? -16.218 6.563 -17.223 1.00 65.94 105 GLU A CA 1
ATOM 804 C C . GLU A 1 105 ? -17.618 7.117 -16.918 1.00 65.94 105 GLU A C 1
ATOM 806 O O . GLU A 1 105 ? -17.776 8.307 -16.665 1.00 65.94 105 GLU A O 1
ATOM 811 N N . LEU A 1 106 ? -18.640 6.256 -16.920 1.00 72.69 106 LEU A N 1
ATOM 812 C CA . LEU A 1 106 ? -20.021 6.626 -16.590 1.00 72.69 106 LEU A CA 1
ATOM 813 C C . LEU A 1 106 ? -20.290 6.632 -15.078 1.00 72.69 106 LEU A C 1
ATOM 815 O O . LEU A 1 106 ? -21.392 6.967 -14.647 1.00 72.69 106 LEU A O 1
ATOM 819 N N . SER A 1 107 ? -19.315 6.217 -14.270 1.00 68.88 107 SER A N 1
ATOM 820 C CA . SER A 1 107 ? -19.424 6.151 -12.820 1.00 68.88 107 SER A CA 1
ATOM 821 C C . SER A 1 107 ? -18.611 7.277 -12.184 1.00 68.88 107 SER A C 1
ATOM 823 O O . SER A 1 107 ? -17.387 7.248 -12.214 1.00 68.88 107 SER A O 1
ATOM 825 N N . ASP A 1 108 ? -19.270 8.180 -11.453 1.00 61.91 108 ASP A N 1
ATOM 826 C CA . ASP A 1 108 ? -18.606 9.219 -10.639 1.00 61.91 108 ASP A CA 1
ATOM 827 C C . ASP A 1 108 ? -17.789 8.652 -9.454 1.00 61.91 108 ASP A C 1
ATOM 829 O O . ASP A 1 108 ? -17.239 9.383 -8.626 1.00 61.91 108 ASP A O 1
ATOM 833 N N . ARG A 1 109 ? -17.739 7.324 -9.300 1.00 70.31 109 ARG A N 1
ATOM 834 C CA . ARG A 1 109 ? -16.991 6.668 -8.227 1.00 70.31 109 ARG A CA 1
ATOM 835 C C . ARG A 1 109 ? -15.523 6.551 -8.606 1.00 70.31 109 ARG A C 1
ATOM 837 O O . ARG A 1 109 ? -15.192 5.976 -9.635 1.00 70.31 109 ARG A O 1
ATOM 844 N N . VAL A 1 110 ? -14.654 6.974 -7.685 1.00 71.75 110 VAL A N 1
ATOM 845 C CA . VAL A 1 110 ? -13.206 6.725 -7.761 1.00 71.75 110 VAL A CA 1
ATOM 846 C C . VAL A 1 110 ? -12.949 5.235 -8.049 1.00 71.75 110 VAL A C 1
ATOM 848 O O . VAL A 1 110 ? -13.452 4.397 -7.281 1.00 71.75 110 VAL A O 1
ATOM 851 N N . PRO A 1 111 ? -12.181 4.906 -9.107 1.00 72.38 111 PRO A N 1
ATOM 852 C CA . PRO A 1 111 ? -11.851 3.536 -9.478 1.00 72.38 111 PRO A CA 1
ATOM 853 C C . PRO A 1 111 ? -11.308 2.721 -8.303 1.00 72.38 111 PRO A C 1
ATOM 855 O O . PRO A 1 111 ? -10.522 3.206 -7.490 1.00 72.38 111 PRO A O 1
ATOM 858 N N . ARG A 1 112 ? -11.739 1.459 -8.219 1.00 85.56 112 ARG A N 1
ATOM 859 C CA . ARG A 1 112 ? -11.245 0.464 -7.245 1.00 85.56 112 ARG A CA 1
ATOM 860 C C . ARG A 1 112 ? -10.367 -0.599 -7.910 1.00 85.56 112 ARG A C 1
ATOM 862 O O . ARG A 1 112 ? -10.293 -1.726 -7.434 1.00 85.56 112 ARG A O 1
ATOM 869 N N . TYR A 1 113 ? -9.794 -0.255 -9.054 1.00 90.19 113 TYR A N 1
ATOM 870 C CA . TYR A 1 113 ? -8.939 -1.104 -9.870 1.00 90.19 113 TYR A CA 1
ATOM 871 C C . TYR A 1 113 ? -7.700 -0.308 -10.274 1.00 90.19 113 TYR A C 1
ATOM 873 O O . TYR A 1 113 ? -7.682 0.918 -10.154 1.00 90.19 113 TYR A O 1
ATOM 881 N N . LEU A 1 114 ? -6.680 -1.017 -10.739 1.00 92.69 114 LEU A N 1
ATOM 882 C CA . LEU A 1 114 ? -5.471 -0.432 -11.305 1.00 92.69 114 LEU A CA 1
ATOM 883 C C . LEU A 1 114 ? -5.466 -0.652 -12.807 1.00 92.69 114 LEU A C 1
ATOM 885 O O . LEU A 1 114 ? -5.868 -1.718 -13.285 1.00 92.69 114 LEU A O 1
ATOM 889 N N . ASP A 1 115 ? -4.991 0.347 -13.538 1.00 91.69 115 ASP A N 1
ATOM 890 C CA . ASP A 1 115 ? -4.858 0.231 -14.979 1.00 91.69 115 ASP A CA 1
ATOM 891 C C . ASP A 1 115 ? -3.594 -0.553 -15.326 1.00 91.69 115 ASP A C 1
ATOM 893 O O . ASP A 1 115 ? -2.489 -0.210 -14.900 1.00 91.69 115 ASP A O 1
ATOM 897 N N . SER A 1 116 ? -3.736 -1.581 -16.162 1.00 88.75 116 SER A N 1
ATOM 898 C CA . SER A 1 116 ? -2.634 -2.490 -16.511 1.00 88.75 116 SER A CA 1
ATOM 899 C C . SER A 1 116 ? -1.445 -1.822 -17.220 1.00 88.75 116 SER A C 1
ATOM 901 O O . SER A 1 116 ? -0.396 -2.440 -17.350 1.00 88.75 116 SER A O 1
ATOM 903 N N . TYR A 1 117 ? -1.587 -0.582 -17.701 1.00 89.31 117 TYR A N 1
ATOM 904 C CA . TYR A 1 117 ? -0.507 0.179 -18.343 1.00 89.31 117 TYR A CA 1
ATOM 905 C C . TYR A 1 117 ? 0.296 1.064 -17.373 1.00 89.31 117 TYR A C 1
ATOM 907 O O . TYR A 1 117 ? 1.307 1.644 -17.775 1.00 89.31 117 TYR A O 1
ATOM 915 N N . GLN A 1 118 ? -0.147 1.224 -16.119 1.00 91.19 118 GLN A N 1
ATOM 916 C CA . GLN A 1 118 ? 0.490 2.134 -15.157 1.00 91.19 118 GLN A CA 1
ATOM 917 C C . GLN A 1 118 ? 1.867 1.638 -14.704 1.00 91.19 118 GLN A C 1
ATOM 919 O O . GLN A 1 118 ? 2.745 2.449 -14.412 1.00 91.19 118 GLN A O 1
ATOM 924 N N . PHE A 1 119 ? 2.071 0.324 -14.676 1.00 94.38 119 PHE A N 1
ATOM 925 C CA . PHE A 1 119 ? 3.289 -0.332 -14.210 1.00 94.38 119 PHE A CA 1
ATOM 926 C C . PHE A 1 119 ? 3.447 -1.703 -14.876 1.00 94.38 119 PHE A C 1
ATOM 928 O O . PHE A 1 119 ? 2.487 -2.272 -15.391 1.00 94.38 119 PHE A O 1
ATOM 935 N N . ASP A 1 120 ? 4.663 -2.245 -14.855 1.00 95.31 120 ASP A N 1
ATOM 936 C CA . ASP A 1 120 ? 4.942 -3.590 -15.364 1.00 95.31 120 ASP A CA 1
ATOM 937 C C . ASP A 1 120 ? 4.618 -4.654 -14.299 1.00 95.31 120 ASP A C 1
ATOM 939 O O . ASP A 1 120 ? 5.450 -4.990 -13.454 1.00 95.31 120 ASP A O 1
ATOM 943 N N . LEU A 1 121 ? 3.381 -5.163 -14.314 1.00 94.56 121 LEU A N 1
ATOM 944 C CA . LEU A 1 121 ? 2.924 -6.190 -13.369 1.00 94.56 121 LEU A CA 1
ATOM 945 C C . LEU A 1 121 ? 3.786 -7.458 -13.443 1.00 94.56 121 LEU A C 1
ATOM 947 O O . LEU A 1 121 ? 4.185 -7.984 -12.405 1.00 94.56 121 LEU A O 1
ATOM 951 N N . SER A 1 122 ? 4.091 -7.931 -14.652 1.00 94.19 122 SER A N 1
ATOM 952 C CA . SER A 1 122 ? 4.850 -9.165 -14.872 1.00 94.19 122 SER A CA 1
ATOM 953 C C . SER A 1 122 ? 6.252 -9.064 -14.275 1.00 94.19 122 SER A C 1
ATOM 955 O O . SER A 1 122 ? 6.735 -9.997 -13.625 1.00 94.19 122 SER A O 1
ATOM 957 N N . LEU A 1 123 ? 6.907 -7.910 -14.437 1.00 95.38 123 LEU A N 1
ATOM 958 C CA . LEU A 1 123 ? 8.189 -7.633 -13.801 1.00 95.38 123 LEU A CA 1
ATOM 959 C C . LEU A 1 123 ? 8.076 -7.685 -12.274 1.00 95.38 123 LEU A C 1
ATOM 961 O O . LEU A 1 123 ? 8.871 -8.367 -11.630 1.00 95.38 123 LEU A O 1
ATOM 965 N N . LEU A 1 124 ? 7.096 -6.993 -11.690 1.00 95.12 124 LEU A N 1
ATOM 966 C CA . LEU A 1 124 ? 6.944 -6.875 -10.235 1.00 95.12 124 LEU A CA 1
ATOM 967 C C . LEU A 1 124 ? 6.581 -8.218 -9.584 1.00 95.12 124 LEU A C 1
ATOM 969 O O . LEU A 1 124 ? 7.162 -8.582 -8.562 1.00 95.12 124 LEU A O 1
ATOM 973 N N . ALA A 1 125 ? 5.690 -8.990 -10.210 1.00 93.62 125 ALA A N 1
ATOM 974 C CA . ALA A 1 125 ? 5.285 -10.310 -9.735 1.00 93.62 125 ALA A CA 1
ATOM 975 C C . ALA A 1 125 ? 6.436 -11.328 -9.840 1.00 93.62 125 ALA A C 1
ATOM 977 O O . ALA A 1 125 ? 6.726 -12.048 -8.888 1.00 93.62 125 ALA A O 1
ATOM 978 N N . SER A 1 126 ? 7.159 -11.352 -10.968 1.00 92.44 126 SER A N 1
ATOM 979 C CA . SER A 1 126 ? 8.277 -12.290 -11.192 1.00 92.44 126 SER A CA 1
ATOM 980 C C . SER A 1 126 ? 9.553 -11.967 -10.400 1.00 92.44 126 SER A C 1
ATOM 982 O O . SER A 1 126 ? 10.499 -12.763 -10.375 1.00 92.44 126 SER A O 1
ATOM 984 N N . THR A 1 127 ? 9.613 -10.787 -9.785 1.00 92.12 127 THR A N 1
ATOM 985 C CA . THR A 1 127 ? 10.722 -10.347 -8.925 1.00 92.12 127 THR A CA 1
ATOM 986 C C . THR A 1 127 ? 10.365 -10.372 -7.445 1.00 92.12 127 THR A C 1
ATOM 988 O O . THR A 1 127 ? 11.240 -10.110 -6.626 1.00 92.12 127 THR A O 1
ATOM 991 N N . GLY A 1 128 ? 9.113 -10.689 -7.093 1.00 90.81 128 GLY A N 1
ATOM 992 C CA . GLY A 1 128 ? 8.646 -10.650 -5.708 1.00 90.81 128 GLY A CA 1
ATOM 993 C C . GLY A 1 128 ? 8.754 -9.256 -5.090 1.00 90.81 128 GLY A C 1
ATOM 994 O O . GLY A 1 128 ? 9.005 -9.146 -3.892 1.00 90.81 128 GLY A O 1
ATOM 995 N N . PHE A 1 129 ? 8.623 -8.201 -5.906 1.00 94.94 129 PHE A N 1
ATOM 996 C CA . PHE A 1 129 ? 8.691 -6.828 -5.422 1.00 94.94 129 PHE A CA 1
ATOM 997 C C . PHE A 1 129 ? 7.583 -6.583 -4.398 1.00 94.94 129 PHE A C 1
ATOM 999 O O . PHE A 1 129 ? 6.398 -6.768 -4.687 1.00 94.94 129 PHE A O 1
ATOM 1006 N N . LEU A 1 130 ? 7.978 -6.111 -3.222 1.00 96.31 130 LEU A N 1
ATOM 1007 C CA . LEU A 1 130 ? 7.070 -5.741 -2.149 1.00 96.31 130 LEU A CA 1
ATOM 1008 C C . LEU A 1 130 ? 7.423 -4.342 -1.666 1.00 96.31 130 LEU A C 1
ATOM 1010 O O . LEU A 1 130 ? 8.593 -4.036 -1.429 1.00 96.31 130 LEU A O 1
ATOM 1014 N N . PHE A 1 131 ? 6.406 -3.506 -1.475 1.00 97.06 131 PHE A N 1
ATOM 1015 C CA . PHE A 1 131 ? 6.568 -2.255 -0.746 1.00 97.06 131 PHE A CA 1
ATOM 1016 C C . PHE A 1 131 ? 5.743 -2.265 0.534 1.00 97.06 131 PHE A C 1
ATOM 1018 O O . PHE A 1 131 ? 4.654 -2.838 0.593 1.00 97.06 131 PHE A O 1
ATOM 1025 N N . VAL A 1 132 ? 6.270 -1.593 1.551 1.00 97.50 132 VAL A N 1
ATOM 1026 C CA . VAL A 1 132 ? 5.592 -1.325 2.811 1.00 97.50 132 VAL A CA 1
ATOM 1027 C C . VAL A 1 132 ? 5.458 0.175 2.967 1.00 97.50 132 VAL A C 1
ATOM 1029 O O . VAL A 1 132 ? 6.458 0.883 3.050 1.00 97.50 132 VAL A O 1
ATOM 1032 N N . ALA A 1 133 ? 4.227 0.660 3.021 1.00 97.25 133 ALA A N 1
ATOM 1033 C CA . ALA A 1 133 ? 3.929 2.027 3.403 1.00 97.25 133 ALA A CA 1
ATOM 1034 C C . ALA A 1 133 ? 3.610 2.063 4.900 1.00 97.25 133 ALA A C 1
ATOM 1036 O O . ALA A 1 133 ? 2.723 1.340 5.355 1.00 97.25 133 ALA A O 1
ATOM 1037 N N . LYS A 1 134 ? 4.315 2.889 5.674 1.00 96.31 134 LYS A N 1
ATOM 1038 C CA . LYS A 1 134 ? 4.087 3.047 7.118 1.00 96.31 134 LYS A CA 1
ATOM 1039 C C . LYS A 1 134 ? 3.661 4.467 7.442 1.00 96.31 134 LYS A C 1
ATOM 1041 O O . LYS A 1 134 ? 4.022 5.419 6.749 1.00 96.31 134 LYS A O 1
ATOM 1046 N N . ASN A 1 135 ? 2.865 4.591 8.498 1.00 91.38 135 ASN A N 1
ATOM 1047 C CA . ASN A 1 135 ? 2.472 5.881 9.040 1.00 91.38 135 ASN A CA 1
ATOM 1048 C C . ASN A 1 135 ? 3.332 6.198 10.271 1.00 91.38 135 ASN A C 1
ATOM 1050 O O . ASN A 1 135 ? 2.988 5.807 11.395 1.00 91.38 135 ASN A O 1
ATOM 1054 N N . ASP A 1 136 ? 4.454 6.876 10.031 1.00 86.25 136 ASP A N 1
ATOM 1055 C CA . ASP A 1 136 ? 5.433 7.265 11.044 1.00 86.25 136 ASP A CA 1
ATOM 1056 C C . ASP A 1 136 ? 5.112 8.653 11.630 1.00 86.25 136 ASP A C 1
ATOM 1058 O O . ASP A 1 136 ? 4.339 9.417 11.048 1.00 86.25 136 ASP A O 1
ATOM 1062 N N . PRO A 1 137 ? 5.728 9.053 12.761 1.00 82.81 137 PRO A N 1
ATOM 1063 C CA . PRO A 1 137 ? 5.523 10.388 13.336 1.00 82.81 137 PRO A CA 1
ATOM 1064 C C . PRO A 1 137 ? 5.857 11.550 12.385 1.00 82.81 137 PRO A C 1
ATOM 1066 O O . PRO A 1 137 ? 5.354 12.654 12.568 1.00 82.81 137 PRO A O 1
ATOM 1069 N N . GLN A 1 138 ? 6.705 11.311 11.380 1.00 83.00 138 GLN A N 1
ATOM 1070 C CA . GLN A 1 138 ? 7.085 12.287 10.351 1.00 83.00 138 GLN A CA 1
ATOM 1071 C C . GLN A 1 138 ? 6.210 12.205 9.084 1.00 83.00 138 GLN A C 1
ATOM 1073 O O . GLN A 1 138 ? 6.466 12.916 8.113 1.00 83.00 138 GLN A O 1
ATOM 1078 N N . GLY A 1 139 ? 5.185 11.348 9.081 1.00 87.62 139 GLY A N 1
ATOM 1079 C CA . GLY A 1 139 ? 4.291 11.099 7.955 1.00 87.62 139 GLY A CA 1
ATOM 1080 C C . GLY A 1 139 ? 4.559 9.764 7.261 1.00 87.62 139 GLY A C 1
ATOM 1081 O O . GLY A 1 139 ? 5.052 8.812 7.863 1.00 87.62 139 GLY A O 1
ATOM 1082 N N . LEU A 1 140 ? 4.204 9.692 5.978 1.00 94.44 140 LEU A N 1
ATOM 1083 C CA . LEU A 1 140 ? 4.379 8.491 5.165 1.00 94.44 140 LEU A CA 1
ATOM 1084 C C . LEU A 1 140 ? 5.868 8.158 4.985 1.00 94.44 140 LEU A C 1
ATOM 1086 O O . LEU A 1 140 ? 6.648 9.024 4.568 1.00 94.44 140 LEU A O 1
ATOM 1090 N N . SER A 1 141 ? 6.222 6.896 5.218 1.00 96.88 141 SER A N 1
ATOM 1091 C CA . SER A 1 141 ? 7.504 6.300 4.839 1.00 96.88 141 SER A CA 1
ATOM 1092 C C . SER A 1 141 ? 7.288 5.058 3.976 1.00 96.88 141 SER A C 1
ATOM 1094 O O . SER A 1 141 ? 6.288 4.350 4.118 1.00 96.88 141 SER A O 1
ATOM 1096 N N . ILE A 1 142 ? 8.216 4.820 3.049 1.00 97.50 142 ILE A N 1
ATOM 1097 C CA . ILE A 1 142 ? 8.211 3.662 2.157 1.00 97.50 142 ILE A CA 1
ATOM 1098 C C . ILE A 1 142 ? 9.444 2.808 2.430 1.00 97.50 142 ILE A C 1
ATOM 1100 O O . ILE A 1 142 ? 10.582 3.277 2.350 1.00 97.50 142 ILE A O 1
ATOM 1104 N N . GLU A 1 143 ? 9.207 1.527 2.674 1.00 96.94 143 GLU A N 1
ATOM 1105 C CA . GLU A 1 143 ? 10.220 0.480 2.646 1.00 96.94 143 GLU A CA 1
ATOM 1106 C C . GLU A 1 143 ? 9.956 -0.463 1.476 1.00 96.94 143 GLU A C 1
ATOM 1108 O O . GLU A 1 143 ? 8.815 -0.627 1.050 1.00 96.94 143 GLU A O 1
ATOM 1113 N N . VAL A 1 144 ? 10.998 -1.099 0.951 1.00 96.31 144 VAL A N 1
ATOM 1114 C CA . VAL A 1 144 ? 10.871 -2.062 -0.148 1.00 96.31 144 VAL A CA 1
ATOM 1115 C C . VAL A 1 144 ? 11.711 -3.302 0.093 1.00 96.31 144 VAL A C 1
ATOM 1117 O O . VAL A 1 144 ? 12.820 -3.214 0.615 1.00 96.31 144 VAL A O 1
ATOM 1120 N N . ALA A 1 145 ? 11.191 -4.446 -0.331 1.00 94.25 145 ALA A N 1
ATOM 1121 C CA . ALA A 1 145 ? 11.951 -5.661 -0.569 1.00 94.25 145 ALA A CA 1
ATOM 1122 C C . ALA A 1 145 ? 12.003 -5.867 -2.088 1.00 94.25 145 ALA A C 1
ATOM 1124 O O . ALA A 1 145 ? 10.975 -6.075 -2.734 1.00 94.25 145 ALA A O 1
ATOM 1125 N N . ALA A 1 146 ? 13.193 -5.717 -2.670 1.00 89.12 146 ALA A N 1
ATOM 1126 C CA . ALA A 1 146 ? 13.380 -5.738 -4.114 1.00 89.12 146 ALA A CA 1
ATOM 1127 C C . ALA A 1 146 ? 14.792 -6.194 -4.486 1.00 89.12 146 ALA A C 1
ATOM 1129 O O . ALA A 1 146 ? 15.769 -5.758 -3.873 1.00 89.12 146 ALA A O 1
ATOM 1130 N N . ASP A 1 147 ? 14.901 -6.985 -5.552 1.00 86.62 147 ASP A N 1
ATOM 1131 C CA . ASP A 1 147 ? 16.166 -7.161 -6.262 1.00 86.62 147 ASP A CA 1
ATOM 1132 C C . ASP A 1 147 ? 16.434 -5.905 -7.107 1.00 86.62 147 ASP A C 1
ATOM 1134 O O . ASP A 1 147 ? 15.822 -5.691 -8.159 1.00 86.62 147 ASP A O 1
ATOM 1138 N N . GLN A 1 148 ? 17.345 -5.053 -6.630 1.00 81.81 148 GLN A N 1
ATOM 1139 C CA . GLN A 1 148 ? 17.676 -3.773 -7.268 1.00 81.81 148 GLN A CA 1
ATOM 1140 C C . GLN A 1 148 ? 18.331 -3.933 -8.647 1.00 81.81 148 GLN A C 1
ATOM 1142 O O . GLN A 1 148 ? 18.340 -2.981 -9.425 1.00 81.81 148 GLN A O 1
ATOM 1147 N N . ASN A 1 149 ? 18.853 -5.120 -8.976 1.00 88.19 149 ASN A N 1
ATOM 1148 C CA . ASN A 1 149 ? 19.396 -5.398 -10.305 1.00 88.19 149 ASN A CA 1
ATOM 1149 C C . ASN A 1 149 ? 18.293 -5.741 -11.313 1.00 88.19 149 ASN A C 1
ATOM 1151 O O . ASN A 1 149 ? 18.528 -5.693 -12.520 1.00 88.19 149 ASN A O 1
ATOM 1155 N N . ARG A 1 150 ? 17.099 -6.103 -10.828 1.00 91.75 150 ARG A N 1
ATOM 1156 C CA . ARG A 1 150 ? 15.974 -6.539 -11.661 1.00 91.75 150 ARG A CA 1
ATOM 1157 C C . ARG A 1 150 ? 14.835 -5.534 -11.708 1.00 91.75 150 ARG A C 1
ATOM 1159 O O . ARG A 1 150 ? 14.218 -5.414 -12.759 1.00 91.75 150 ARG A O 1
ATOM 1166 N N . VAL A 1 151 ? 14.555 -4.815 -10.620 1.00 94.06 151 VAL A N 1
ATOM 1167 C CA . VAL A 1 151 ? 13.459 -3.835 -10.557 1.00 94.06 151 VAL A CA 1
ATOM 1168 C C . VAL A 1 151 ? 14.014 -2.412 -10.664 1.00 94.06 151 VAL A C 1
ATOM 1170 O O . VAL A 1 151 ? 14.592 -1.906 -9.699 1.00 94.06 151 VAL A O 1
ATOM 1173 N N . PRO A 1 152 ? 13.822 -1.715 -11.801 1.00 95.31 152 PRO A N 1
ATOM 1174 C CA . PRO A 1 152 ? 14.213 -0.319 -11.927 1.00 95.31 152 PRO A CA 1
ATOM 1175 C C . PRO A 1 152 ? 13.435 0.564 -10.950 1.00 95.31 152 PRO A C 1
ATOM 1177 O O . PRO A 1 152 ? 12.227 0.392 -10.773 1.00 95.31 152 PRO A O 1
ATOM 1180 N N . LEU A 1 153 ? 14.099 1.584 -10.396 1.00 95.31 153 LEU A N 1
ATOM 1181 C CA . LEU A 1 153 ? 13.470 2.550 -9.486 1.00 95.31 153 LEU A CA 1
ATOM 1182 C C . LEU A 1 153 ? 12.194 3.168 -10.083 1.00 95.31 153 LEU A C 1
ATOM 1184 O O . LEU A 1 153 ? 11.206 3.325 -9.376 1.00 95.31 153 LEU A O 1
ATOM 1188 N N . SER A 1 154 ? 12.191 3.458 -11.387 1.00 95.88 154 SER A N 1
ATOM 1189 C CA . SER A 1 154 ? 11.037 4.033 -12.086 1.00 95.88 154 SER A CA 1
ATOM 1190 C C . SER A 1 154 ? 9.819 3.105 -12.129 1.00 95.88 154 SER A C 1
ATOM 1192 O O . SER A 1 154 ? 8.692 3.590 -12.150 1.00 95.88 154 SER A O 1
ATOM 1194 N N . GLN A 1 155 ? 10.019 1.784 -12.137 1.00 96.00 155 GLN A N 1
ATOM 1195 C CA . GLN A 1 155 ? 8.919 0.816 -12.075 1.00 96.00 155 GLN A CA 1
ATOM 1196 C C . GLN A 1 155 ? 8.377 0.693 -10.651 1.00 96.00 155 GLN A C 1
ATOM 1198 O O . GLN A 1 155 ? 7.163 0.702 -10.463 1.00 96.00 155 GLN A O 1
ATOM 1203 N N . ALA A 1 156 ? 9.263 0.666 -9.652 1.00 96.62 156 ALA A N 1
ATOM 1204 C CA . ALA A 1 156 ? 8.868 0.707 -8.245 1.00 96.62 156 ALA A CA 1
ATOM 1205 C C . ALA A 1 156 ? 8.064 1.979 -7.919 1.00 96.62 156 ALA A C 1
ATOM 1207 O O . ALA A 1 156 ? 7.020 1.908 -7.275 1.00 96.62 156 ALA A O 1
ATOM 1208 N N . GLU A 1 157 ? 8.512 3.135 -8.414 1.00 97.31 157 GLU A N 1
ATOM 1209 C CA . GLU A 1 157 ? 7.828 4.418 -8.247 1.00 97.31 157 GLU A CA 1
ATOM 1210 C C . GLU A 1 157 ? 6.427 4.400 -8.864 1.00 97.31 157 GLU A C 1
ATOM 1212 O O . GLU A 1 157 ? 5.448 4.667 -8.168 1.00 97.31 157 GLU A O 1
ATOM 1217 N N . LYS A 1 158 ? 6.316 4.016 -10.143 1.00 96.88 158 LYS A N 1
ATOM 1218 C CA . LYS A 1 158 ? 5.028 3.893 -10.841 1.00 96.88 158 LYS A CA 1
ATOM 1219 C C . LYS A 1 158 ? 4.053 2.987 -10.100 1.00 96.88 158 LYS A C 1
ATOM 1221 O O . LYS A 1 158 ? 2.885 3.336 -9.957 1.00 96.88 158 LYS A O 1
ATOM 1226 N N . PHE A 1 159 ? 4.536 1.846 -9.614 1.00 97.00 159 PHE A N 1
ATOM 1227 C CA . PHE A 1 159 ? 3.717 0.906 -8.865 1.00 97.00 159 PHE A CA 1
ATOM 1228 C C . PHE A 1 159 ? 3.179 1.520 -7.573 1.00 97.00 159 PHE A C 1
ATOM 1230 O O . PHE A 1 159 ? 1.975 1.506 -7.339 1.00 97.00 159 PHE A O 1
ATOM 1237 N N . ILE A 1 160 ? 4.048 2.116 -6.757 1.00 96.94 160 ILE A N 1
ATOM 1238 C CA . ILE A 1 160 ? 3.657 2.702 -5.470 1.00 96.94 160 ILE A CA 1
ATOM 1239 C C . ILE A 1 160 ? 2.688 3.872 -5.673 1.00 96.94 160 ILE A C 1
ATOM 1241 O O . ILE A 1 160 ? 1.662 3.943 -4.996 1.00 96.94 160 ILE A O 1
ATOM 1245 N N . VAL A 1 161 ? 2.977 4.759 -6.630 1.00 96.38 161 VAL A N 1
ATOM 1246 C CA . VAL A 1 161 ? 2.137 5.925 -6.953 1.00 96.38 161 VAL A CA 1
ATOM 1247 C C . VAL A 1 161 ? 0.771 5.509 -7.504 1.00 96.38 161 VAL A C 1
ATOM 1249 O O . VAL A 1 161 ? -0.216 6.190 -7.236 1.00 96.38 161 VAL A O 1
ATOM 1252 N N . ALA A 1 162 ? 0.682 4.388 -8.225 1.00 95.31 162 ALA A N 1
ATOM 1253 C CA . ALA A 1 162 ? -0.590 3.855 -8.703 1.00 95.31 162 ALA A CA 1
ATOM 1254 C C . ALA A 1 162 ? -1.400 3.174 -7.585 1.00 95.31 162 ALA A C 1
ATOM 1256 O O . ALA A 1 162 ? -2.598 3.417 -7.443 1.00 95.31 162 ALA A O 1
ATOM 1257 N N . VAL A 1 163 ? -0.754 2.335 -6.770 1.00 95.75 163 VAL A N 1
ATOM 1258 C CA . VAL A 1 163 ? -1.423 1.503 -5.755 1.00 95.75 163 VAL A CA 1
ATOM 1259 C C . VAL A 1 163 ? -1.901 2.325 -4.561 1.00 95.75 163 VAL A C 1
ATOM 1261 O O . VAL A 1 163 ? -3.038 2.162 -4.109 1.00 95.75 163 VAL A O 1
ATOM 1264 N N . LEU A 1 164 ? -1.045 3.202 -4.030 1.00 94.69 164 LEU A N 1
ATOM 1265 C CA . LEU A 1 164 ? -1.282 3.844 -2.739 1.00 94.69 164 LEU A CA 1
ATOM 1266 C C . LEU A 1 164 ? -2.584 4.670 -2.694 1.00 94.69 164 LEU A C 1
ATOM 1268 O O . LEU A 1 164 ? -3.348 4.481 -1.746 1.00 94.69 164 LEU A O 1
ATOM 1272 N N . PRO A 1 165 ? -2.918 5.513 -3.694 1.00 93.12 165 PRO A N 1
ATOM 1273 C CA . PRO A 1 165 ? -4.161 6.284 -3.670 1.00 93.12 165 PRO A CA 1
ATOM 1274 C C . PRO A 1 165 ? -5.414 5.404 -3.698 1.00 93.12 165 PRO A C 1
ATOM 1276 O O . PRO A 1 165 ? -6.399 5.707 -3.022 1.00 93.12 165 PRO A O 1
ATOM 1279 N N . VAL A 1 166 ? -5.391 4.299 -4.453 1.00 93.00 166 VAL A N 1
ATOM 1280 C CA . VAL A 1 166 ? -6.532 3.375 -4.549 1.00 93.00 166 VAL A CA 1
ATOM 1281 C C . VAL A 1 166 ? -6.816 2.749 -3.185 1.00 93.00 166 VAL A C 1
ATOM 1283 O O . VAL A 1 166 ? -7.956 2.778 -2.712 1.00 93.00 166 VAL A O 1
ATOM 1286 N N . VAL A 1 167 ? -5.773 2.249 -2.518 1.00 92.56 167 VAL A N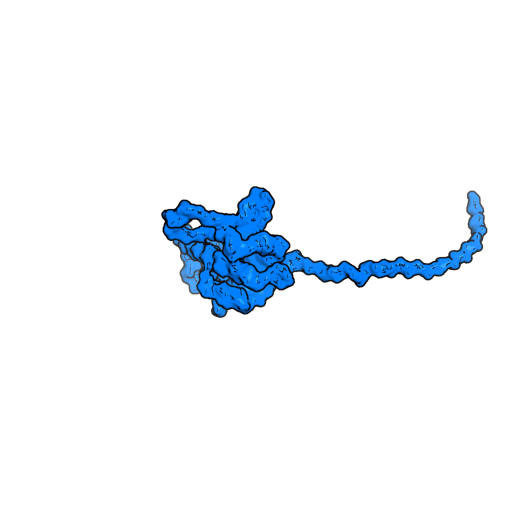 1
ATOM 1287 C CA . VAL A 1 167 ? -5.911 1.613 -1.204 1.00 92.56 167 VAL A CA 1
ATOM 1288 C C . VAL A 1 167 ? -6.274 2.630 -0.129 1.00 92.56 167 VAL A C 1
ATOM 1290 O O . VAL A 1 167 ? -7.226 2.413 0.617 1.00 92.56 167 VAL A O 1
ATOM 1293 N N . SER A 1 168 ? -5.579 3.765 -0.056 1.00 92.31 168 SER A N 1
ATOM 1294 C CA . SER A 1 168 ? -5.826 4.784 0.970 1.00 92.31 168 SER A CA 1
ATOM 1295 C C . SER A 1 168 ? -7.245 5.350 0.920 1.00 92.31 168 SER A C 1
ATOM 1297 O O . SER A 1 168 ? -7.878 5.528 1.967 1.00 92.31 168 SER A O 1
ATOM 1299 N N . ASN A 1 169 ? -7.783 5.585 -0.280 1.00 90.62 169 ASN A N 1
ATOM 1300 C CA . ASN A 1 169 ? -9.157 6.055 -0.448 1.00 90.62 169 ASN A CA 1
ATOM 1301 C C . ASN A 1 169 ? -10.175 5.021 0.037 1.00 90.62 169 ASN A C 1
ATOM 1303 O O . ASN A 1 169 ? -11.156 5.357 0.704 1.00 90.62 169 ASN A O 1
ATOM 1307 N N . GLU A 1 170 ? -9.949 3.750 -0.277 1.00 90.00 170 GLU A N 1
ATOM 1308 C CA . GLU A 1 170 ? -10.843 2.682 0.148 1.00 90.00 170 GLU A CA 1
ATOM 1309 C C . GLU A 1 170 ? -10.762 2.411 1.652 1.00 90.00 170 GLU A C 1
ATOM 1311 O O . GLU A 1 170 ? -11.799 2.236 2.296 1.00 90.00 170 GLU A O 1
ATOM 1316 N N . LEU A 1 171 ? -9.562 2.467 2.233 1.00 91.62 171 LEU A N 1
ATOM 1317 C CA . LEU A 1 171 ? -9.366 2.364 3.675 1.00 91.62 171 LEU A CA 1
ATOM 1318 C C . LEU A 1 171 ? -10.057 3.499 4.415 1.00 91.62 171 LEU A C 1
ATOM 1320 O O . LEU A 1 171 ? -10.756 3.240 5.388 1.00 91.62 171 LEU A O 1
ATOM 1324 N N . SER A 1 172 ? -9.938 4.733 3.924 1.00 91.50 172 SER A N 1
ATOM 1325 C CA . SER A 1 172 ? -10.629 5.885 4.509 1.00 91.50 172 SER A CA 1
ATOM 1326 C C . SER A 1 172 ? -12.142 5.662 4.537 1.00 91.50 172 SER A C 1
ATOM 1328 O O . SER A 1 172 ? -12.766 5.776 5.590 1.00 91.50 172 SER A O 1
ATOM 1330 N N . ARG A 1 173 ? -12.730 5.236 3.408 1.00 89.50 173 ARG A N 1
ATOM 1331 C CA . ARG A 1 173 ? -14.167 4.922 3.324 1.00 89.50 173 ARG A CA 1
ATOM 1332 C C . ARG A 1 173 ? -14.578 3.819 4.294 1.00 89.50 173 ARG A C 1
ATOM 1334 O O . ARG A 1 173 ? -15.589 3.956 4.983 1.00 89.50 173 ARG A O 1
ATOM 1341 N N . ARG A 1 174 ? -13.813 2.726 4.354 1.00 90.00 174 ARG A N 1
ATOM 1342 C CA . ARG A 1 174 ? -14.122 1.595 5.235 1.00 90.00 174 ARG A CA 1
ATOM 1343 C C . ARG A 1 174 ? -13.978 1.936 6.707 1.00 90.00 174 ARG A C 1
ATOM 1345 O O . ARG A 1 174 ? -14.831 1.526 7.481 1.00 90.00 174 ARG A O 1
ATOM 1352 N N . LEU A 1 175 ? -12.958 2.698 7.084 1.00 92.31 175 LEU A N 1
ATOM 1353 C CA . LEU A 1 175 ? -12.760 3.149 8.459 1.00 92.31 175 LEU A CA 1
ATOM 1354 C C . LEU A 1 175 ? -13.912 4.047 8.913 1.00 92.31 175 LEU A C 1
ATOM 1356 O O . LEU A 1 175 ? -14.467 3.829 9.987 1.00 92.31 175 LEU A O 1
ATOM 1360 N N . THR A 1 176 ? -14.340 4.991 8.071 1.00 92.31 176 THR A N 1
ATOM 1361 C CA . THR A 1 176 ? -15.519 5.819 8.357 1.00 92.31 176 THR A CA 1
ATOM 1362 C C . THR A 1 176 ? -16.781 4.972 8.506 1.00 92.31 176 THR A C 1
ATOM 1364 O O . THR A 1 176 ? -17.532 5.160 9.462 1.00 92.31 176 THR A O 1
ATOM 1367 N N . ALA A 1 177 ? -17.008 4.014 7.602 1.00 92.25 177 ALA A N 1
ATOM 1368 C CA . ALA A 1 177 ? -18.171 3.133 7.669 1.00 92.25 177 ALA A CA 1
ATOM 1369 C C . ALA A 1 177 ? -18.153 2.226 8.912 1.00 92.25 177 ALA A C 1
ATOM 1371 O O . ALA A 1 177 ? -19.172 2.100 9.585 1.00 92.25 177 ALA A O 1
ATOM 1372 N N . ALA A 1 178 ? -17.003 1.635 9.248 1.00 90.81 178 ALA A N 1
ATOM 1373 C CA . ALA A 1 178 ? -16.835 0.787 10.427 1.00 90.81 178 ALA A CA 1
ATOM 1374 C C . ALA A 1 178 ? -17.074 1.574 11.720 1.00 90.81 178 ALA A C 1
ATOM 1376 O O . ALA A 1 178 ? -17.802 1.117 12.595 1.00 90.81 178 ALA A O 1
ATOM 1377 N N . SER A 1 179 ? -16.543 2.796 11.804 1.00 89.81 179 SER A N 1
ATOM 1378 C CA . SER A 1 179 ? -16.777 3.663 12.958 1.00 89.81 179 SER A CA 1
ATOM 1379 C C . SER A 1 179 ? -18.256 4.040 13.099 1.00 89.81 179 SER A C 1
ATOM 1381 O O . SER A 1 179 ? -18.813 3.978 14.194 1.00 89.81 179 SER A O 1
ATOM 1383 N N . ALA A 1 180 ? -18.936 4.356 11.991 1.00 90.31 180 ALA A N 1
ATOM 1384 C CA . ALA A 1 180 ? -20.369 4.656 11.999 1.00 90.31 180 ALA A CA 1
ATOM 1385 C C . ALA A 1 180 ? -21.241 3.443 12.382 1.00 90.31 180 ALA A C 1
ATOM 1387 O O . ALA A 1 180 ? -22.290 3.612 13.000 1.00 90.31 180 ALA A O 1
ATOM 1388 N N . ALA A 1 181 ? -20.808 2.230 12.032 1.00 91.00 181 ALA A N 1
ATOM 1389 C CA . ALA A 1 181 ? -21.516 0.983 12.318 1.00 91.00 181 ALA A CA 1
ATOM 1390 C C . ALA A 1 181 ? -21.148 0.351 13.675 1.00 91.00 181 ALA A C 1
ATOM 1392 O O . ALA A 1 181 ? -21.692 -0.699 14.024 1.00 91.00 181 ALA A O 1
ATOM 1393 N N . ALA A 1 182 ? -20.237 0.956 14.444 1.00 87.25 182 ALA A N 1
ATOM 1394 C CA . ALA A 1 182 ? -19.744 0.376 15.686 1.00 87.25 182 ALA A CA 1
ATOM 1395 C C . ALA A 1 182 ? -20.882 0.186 16.721 1.00 87.25 182 ALA A C 1
ATOM 1397 O O . ALA A 1 182 ? -21.642 1.129 16.988 1.00 87.25 182 ALA A O 1
ATOM 1398 N N . PRO A 1 183 ? -20.999 -0.996 17.361 1.00 87.50 183 PRO A N 1
ATOM 1399 C CA . PRO A 1 183 ? -21.975 -1.226 18.427 1.00 87.50 183 PRO A CA 1
ATOM 1400 C C . PRO A 1 183 ? -21.806 -0.245 19.595 1.00 87.50 183 PRO A C 1
ATOM 1402 O O . PRO A 1 183 ? -20.687 0.179 19.889 1.00 87.50 183 PRO A O 1
ATOM 1405 N N . ASP A 1 184 ? -22.890 0.066 20.317 1.00 86.44 184 ASP A N 1
ATOM 1406 C CA . ASP A 1 184 ? -22.843 0.969 21.484 1.00 86.44 184 ASP A CA 1
ATOM 1407 C C . ASP A 1 184 ? -21.801 0.528 22.523 1.00 86.44 184 ASP A C 1
ATOM 1409 O O . ASP A 1 184 ? -21.106 1.362 23.099 1.00 86.44 184 ASP A O 1
ATOM 1413 N N . SER A 1 185 ? -21.633 -0.785 22.714 1.00 84.94 185 SER A N 1
ATOM 1414 C CA . SER A 1 185 ? -20.626 -1.356 23.615 1.00 84.94 185 SER A CA 1
ATOM 1415 C C . SER A 1 185 ? -19.192 -1.013 23.207 1.00 84.94 185 SER A C 1
ATOM 1417 O O . SER A 1 185 ? -18.362 -0.753 24.073 1.00 84.94 185 SER A O 1
ATOM 1419 N N . VAL A 1 186 ? -18.894 -0.967 21.905 1.00 84.88 186 VAL A N 1
ATOM 1420 C CA . VAL A 1 186 ? -17.585 -0.551 21.379 1.00 84.88 186 VAL A CA 1
ATOM 1421 C C . VAL A 1 186 ? -17.426 0.959 21.523 1.00 84.88 186 VAL A C 1
ATOM 1423 O O . VAL A 1 186 ? -16.399 1.417 22.036 1.00 84.88 186 VAL A O 1
ATOM 1426 N N . ARG A 1 187 ? -18.466 1.721 21.155 1.00 82.06 187 ARG A N 1
ATOM 1427 C CA . ARG A 1 187 ? -18.489 3.190 21.238 1.00 82.06 187 ARG A CA 1
ATOM 1428 C C . ARG A 1 187 ? -18.300 3.707 22.659 1.00 82.06 187 ARG A C 1
ATOM 1430 O O . ARG A 1 187 ? -17.572 4.673 22.865 1.00 82.06 187 ARG A O 1
ATOM 1437 N N . ALA A 1 188 ? -18.872 3.026 23.650 1.00 84.00 188 ALA A N 1
ATOM 1438 C CA . ALA A 1 188 ? -18.697 3.356 25.061 1.00 84.00 188 ALA A CA 1
ATOM 1439 C C . ALA A 1 188 ? -17.222 3.311 25.510 1.00 84.00 188 ALA A C 1
ATOM 1441 O O . ALA A 1 188 ? -16.840 4.031 26.428 1.00 84.00 188 ALA A O 1
ATOM 1442 N N . THR A 1 189 ? -16.364 2.528 24.839 1.00 81.81 189 THR A N 1
ATOM 1443 C CA . THR A 1 189 ? -14.922 2.449 25.149 1.00 81.81 189 THR A CA 1
ATOM 1444 C C . THR A 1 189 ? -14.082 3.573 24.533 1.00 81.81 189 THR A C 1
ATOM 1446 O O . THR A 1 189 ? -12.861 3.593 24.706 1.00 81.81 189 THR A O 1
ATOM 1449 N N . TRP A 1 190 ? -14.690 4.482 23.763 1.00 80.81 190 TRP A N 1
ATOM 1450 C CA . TRP A 1 190 ? -13.968 5.557 23.079 1.00 80.81 190 TRP A CA 1
ATOM 1451 C C . TRP A 1 190 ? -13.649 6.747 23.989 1.00 80.81 190 TRP A C 1
ATOM 1453 O O . TRP A 1 190 ? -12.650 7.423 23.757 1.00 80.81 190 TRP A O 1
ATOM 1463 N N . SER A 1 191 ? -14.463 6.983 25.020 1.00 69.00 191 SER A N 1
ATOM 1464 C CA . SER A 1 191 ? -14.327 8.116 25.950 1.00 69.00 191 SER A CA 1
ATOM 1465 C C . SER A 1 191 ? -13.465 7.806 27.179 1.00 69.00 191 SER A C 1
ATOM 1467 O O . SER A 1 191 ? -13.265 8.674 28.020 1.00 69.00 191 SER A O 1
ATOM 1469 N N . SER A 1 192 ? -12.986 6.569 27.320 1.00 56.84 192 SER A N 1
ATOM 1470 C CA . SER A 1 192 ? -12.323 6.068 28.530 1.00 56.84 192 SER A CA 1
ATOM 1471 C C . SER A 1 192 ? -10.791 6.037 28.416 1.00 56.84 192 SER A C 1
ATOM 1473 O O . SER A 1 192 ? -10.176 5.048 28.812 1.00 56.84 192 SER A O 1
ATOM 1475 N N . LYS A 1 193 ? -10.175 7.067 27.826 1.00 50.03 193 LYS A N 1
ATOM 1476 C CA . LYS A 1 193 ? -8.712 7.214 27.748 1.00 50.03 193 LYS A CA 1
ATOM 1477 C C . LYS A 1 193 ? -8.239 8.448 28.492 1.00 50.03 193 LYS A C 1
ATOM 1479 O O . LYS A 1 193 ? -8.863 9.509 28.284 1.00 50.03 193 LYS A O 1
#

Sequence (193 aa):
MSVTFQRAIQFVSVATVAAALAACGSKQESWPQPTAFNQKLTDAARPASSLPADVEKLECWAEQPLVHPDRVFCNVYFKGRATKDIGQQAIGWDIPVRLASRLDELSD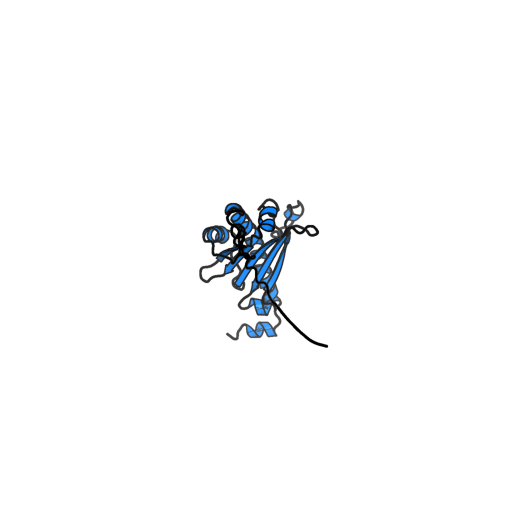RVPRYLDSYQFDLSLLASTGFLFVAKNDPQGLSIEVAADQNRVPLSQAEKFIVAVLPVVSNELSRRLTAASAAAPDSVRATWSSK

Foldseek 3Di:
DDDDDDDDDDDDDDDPPPPDPPPPPPVPQPPPFDWAWDPVLQVLLVVLDFAPPQWFKKKWFWADDPPDATWIKIKTAGHDLLCLLVVHRIDMDTAGEDDDDPVVVVDPDDDLHFYPPLAPRVLGNVFVKMKMWGQDPVTTIIIIRGDCVRDPPVRVNSVSSRPVNSVRVVVVVVSVVSNVPRDPVSVVVPPVD